Protein AF-A0A6B3FIW6-F1 (afdb_monomer)

Structure (mmCIF, N/CA/C/O backbone):
data_AF-A0A6B3FIW6-F1
#
_entry.id   AF-A0A6B3FIW6-F1
#
loop_
_atom_site.group_PDB
_atom_site.id
_atom_site.type_symbol
_atom_site.label_atom_id
_atom_site.label_alt_id
_atom_site.label_comp_id
_atom_site.label_asym_id
_atom_site.label_entity_id
_atom_site.label_seq_id
_atom_site.pdbx_PDB_ins_code
_atom_site.Cartn_x
_atom_site.Cartn_y
_atom_site.Cartn_z
_atom_site.occupancy
_atom_site.B_iso_or_equiv
_atom_site.auth_seq_id
_atom_site.auth_comp_id
_atom_site.auth_asym_id
_atom_site.auth_atom_id
_atom_site.pdbx_PDB_model_num
ATOM 1 N N . MET A 1 1 ? -12.269 -6.449 14.693 1.00 85.88 1 MET A N 1
ATOM 2 C CA . MET A 1 1 ? -12.544 -5.625 13.496 1.00 85.88 1 MET A CA 1
ATOM 3 C C . MET A 1 1 ? -11.206 -5.271 12.868 1.00 85.88 1 MET A C 1
ATOM 5 O O . MET A 1 1 ? -10.322 -4.857 13.608 1.00 85.88 1 MET A O 1
ATOM 9 N N . THR A 1 2 ? -11.026 -5.533 11.572 1.00 94.50 2 THR A N 1
ATOM 10 C CA . THR A 1 2 ? -9.710 -5.483 10.905 1.00 94.50 2 THR A CA 1
ATOM 11 C C . THR A 1 2 ? -9.555 -4.193 10.111 1.00 94.50 2 THR A C 1
ATOM 13 O O . THR A 1 2 ? -10.331 -3.948 9.197 1.00 94.50 2 THR A O 1
ATOM 16 N N . ASP A 1 3 ? -8.532 -3.399 10.408 1.00 97.19 3 ASP A N 1
ATOM 17 C CA . ASP A 1 3 ? -8.245 -2.163 9.668 1.00 97.19 3 ASP A CA 1
ATOM 18 C C . ASP A 1 3 ? -7.242 -2.422 8.534 1.00 97.19 3 ASP A C 1
ATOM 20 O O . ASP A 1 3 ? -6.133 -2.919 8.770 1.00 97.19 3 ASP A O 1
ATOM 24 N N . VAL A 1 4 ? -7.606 -2.049 7.307 1.00 98.00 4 VAL A N 1
ATOM 25 C CA . VAL A 1 4 ? -6.786 -2.209 6.100 1.00 98.00 4 VAL A CA 1
ATOM 26 C C . VAL A 1 4 ? -6.461 -0.842 5.511 1.00 98.00 4 VAL A C 1
ATOM 28 O O . VAL A 1 4 ? -7.355 -0.067 5.182 1.00 98.00 4 VAL A O 1
ATOM 31 N N . LEU A 1 5 ? -5.172 -0.550 5.334 1.00 98.38 5 LEU A N 1
ATOM 32 C CA . LEU A 1 5 ? -4.700 0.683 4.707 1.00 98.38 5 LEU A CA 1
ATOM 33 C C . LEU A 1 5 ? -4.071 0.387 3.345 1.00 98.38 5 LEU A C 1
ATOM 35 O O . LEU A 1 5 ? -2.968 -0.158 3.248 1.00 98.38 5 LEU A O 1
ATOM 39 N N . PHE A 1 6 ? -4.749 0.827 2.292 1.00 98.12 6 PHE A N 1
ATOM 40 C CA . PHE A 1 6 ? -4.247 0.827 0.927 1.00 98.12 6 PHE A CA 1
ATOM 41 C C . PHE A 1 6 ? -3.423 2.079 0.642 1.00 98.12 6 PHE A C 1
ATOM 43 O O . PHE A 1 6 ? -3.804 3.197 0.989 1.00 98.12 6 PHE A O 1
ATOM 50 N N . ILE A 1 7 ? -2.296 1.898 -0.040 1.00 96.50 7 ILE A N 1
ATOM 51 C CA . ILE A 1 7 ? -1.416 2.975 -0.483 1.00 96.50 7 ILE A CA 1
ATOM 52 C C . ILE A 1 7 ? -1.204 2.847 -1.983 1.00 96.50 7 ILE A C 1
ATOM 54 O O . ILE A 1 7 ? -0.768 1.804 -2.476 1.00 96.50 7 ILE A O 1
ATOM 58 N N . ALA A 1 8 ? -1.468 3.936 -2.697 1.00 95.00 8 ALA A N 1
ATOM 59 C CA . ALA A 1 8 ? -1.300 4.018 -4.138 1.00 95.00 8 ALA A CA 1
ATOM 60 C C . ALA A 1 8 ? -0.581 5.305 -4.552 1.00 95.00 8 ALA A C 1
ATOM 62 O O . ALA A 1 8 ? -0.793 6.392 -4.012 1.00 95.00 8 ALA A O 1
ATOM 63 N N . THR A 1 9 ? 0.276 5.188 -5.554 1.00 90.38 9 THR A N 1
ATOM 64 C CA . THR A 1 9 ? 0.957 6.306 -6.205 1.00 90.38 9 THR A CA 1
ATOM 65 C C . THR A 1 9 ? 0.344 6.669 -7.545 1.00 90.38 9 THR A C 1
ATOM 67 O O . THR A 1 9 ? 0.457 7.816 -7.982 1.00 90.38 9 THR A O 1
ATOM 70 N N . LYS A 1 10 ? -0.357 5.716 -8.164 1.00 91.38 10 LYS A N 1
ATOM 71 C CA . LYS A 1 10 ? -1.144 5.889 -9.388 1.00 91.38 10 LYS A CA 1
ATOM 72 C C . LYS A 1 10 ? -2.625 5.660 -9.093 1.00 91.38 10 LYS A C 1
ATOM 74 O O . LYS A 1 10 ? -2.950 4.976 -8.129 1.00 91.38 10 LYS A O 1
ATOM 79 N N . ARG A 1 11 ? -3.513 6.205 -9.932 1.00 92.94 11 ARG A N 1
ATOM 80 C CA . ARG A 1 11 ? -4.949 5.883 -9.881 1.00 92.94 11 ARG A CA 1
ATOM 81 C C . ARG A 1 11 ? -5.101 4.367 -10.098 1.00 92.94 11 ARG A C 1
ATOM 83 O O . ARG A 1 11 ? -4.687 3.900 -11.162 1.00 92.94 11 ARG A O 1
ATOM 90 N N . PRO A 1 12 ? -5.634 3.599 -9.130 1.00 88.44 12 PRO A N 1
ATOM 91 C CA . PRO A 1 12 ? -5.912 2.189 -9.359 1.00 88.44 12 PRO A CA 1
ATOM 92 C C . PRO A 1 12 ? -7.064 2.044 -10.369 1.00 88.44 12 PRO A C 1
ATOM 94 O O . PRO A 1 12 ? -7.877 2.963 -10.499 1.00 88.44 12 PRO A O 1
ATOM 97 N N . PRO A 1 13 ? -7.155 0.919 -11.098 1.00 87.56 13 PRO A N 1
ATOM 98 C CA . PRO A 1 13 ? -8.313 0.633 -11.941 1.00 87.56 13 PRO A CA 1
ATOM 99 C C . PRO A 1 13 ? -9.560 0.532 -11.054 1.00 87.56 13 PRO A C 1
ATOM 101 O O . PRO A 1 13 ? -9.736 -0.460 -10.348 1.00 87.56 13 PRO A O 1
ATOM 104 N N . LEU A 1 14 ? -10.384 1.587 -11.043 1.00 86.88 14 LEU A N 1
ATOM 105 C CA . LEU A 1 14 ? -11.380 1.788 -9.988 1.00 86.88 14 LEU A CA 1
ATOM 106 C C . LEU A 1 14 ? -12.438 0.685 -9.948 1.00 86.88 14 LEU A C 1
ATOM 108 O O . LEU A 1 14 ? -12.710 0.228 -8.853 1.00 86.88 14 LEU A O 1
ATOM 112 N N . GLY A 1 15 ? -12.920 0.180 -11.090 1.00 85.06 15 GLY A N 1
ATOM 113 C CA . GLY A 1 15 ? -13.888 -0.929 -11.111 1.00 85.06 15 GLY A CA 1
ATOM 114 C C . GLY A 1 15 ? -13.368 -2.207 -10.436 1.00 85.06 15 GLY A C 1
ATOM 115 O O . GLY A 1 15 ? -14.003 -2.763 -9.551 1.00 85.06 15 GLY A O 1
ATOM 116 N N . LEU A 1 16 ? -12.137 -2.629 -10.755 1.00 85.69 16 LEU A N 1
ATOM 117 C CA . LEU A 1 16 ? -11.523 -3.792 -10.094 1.00 85.69 16 LEU A CA 1
ATOM 118 C C . LEU A 1 16 ? -11.247 -3.538 -8.609 1.00 85.69 16 LEU A C 1
ATOM 120 O O . LEU A 1 16 ? -11.282 -4.462 -7.791 1.00 85.69 16 LEU A O 1
ATOM 124 N N . PHE A 1 17 ? -10.913 -2.294 -8.268 1.00 89.62 17 PHE A N 1
ATOM 125 C CA . PHE A 1 17 ? -10.667 -1.900 -6.893 1.00 89.62 17 PHE A CA 1
ATOM 126 C C . PHE A 1 17 ? -11.965 -1.946 -6.079 1.00 89.62 17 PHE A C 1
ATOM 128 O O . PHE A 1 17 ? -11.981 -2.632 -5.062 1.00 89.62 17 PHE A O 1
ATOM 135 N N . THR A 1 18 ? -13.054 -1.332 -6.550 1.00 89.38 18 THR A N 1
ATOM 136 C CA . THR A 1 18 ? -14.374 -1.338 -5.895 1.00 89.38 18 THR A CA 1
ATOM 137 C C . THR A 1 18 ? -14.909 -2.748 -5.692 1.00 89.38 18 THR A C 1
ATOM 139 O O . THR A 1 18 ? -15.266 -3.097 -4.569 1.00 89.38 18 THR A O 1
ATOM 142 N N . ASP A 1 19 ? -14.848 -3.601 -6.717 1.00 89.31 19 ASP A N 1
ATOM 143 C CA . ASP A 1 19 ? -15.303 -4.996 -6.621 1.00 89.31 19 ASP A CA 1
ATOM 144 C C . ASP A 1 19 ? -14.507 -5.788 -5.579 1.00 89.31 19 ASP A C 1
ATOM 146 O O . ASP A 1 19 ? -15.009 -6.696 -4.912 1.00 89.31 19 ASP A O 1
ATOM 150 N N . SER A 1 20 ? -13.227 -5.451 -5.424 1.00 90.38 20 SER A N 1
ATOM 151 C CA . SER A 1 20 ? -12.385 -6.079 -4.414 1.00 90.38 20 SER A CA 1
ATOM 152 C C . SER A 1 20 ? -12.701 -5.562 -3.014 1.00 90.38 20 SER A C 1
ATOM 154 O O . SER A 1 20 ? -12.647 -6.352 -2.077 1.00 90.38 20 SER A O 1
ATOM 156 N N . LEU A 1 21 ? -13.043 -4.277 -2.855 1.00 93.56 21 LEU A N 1
ATOM 157 C CA . LEU A 1 21 ? -13.375 -3.668 -1.563 1.00 93.56 21 LEU A CA 1
ATOM 158 C C . LEU A 1 21 ? -14.606 -4.295 -0.912 1.00 93.56 21 LEU A C 1
ATOM 160 O O . LEU A 1 21 ? -14.585 -4.499 0.301 1.00 93.56 21 LEU A O 1
ATOM 164 N N . VAL A 1 22 ? -15.613 -4.676 -1.704 1.00 92.94 22 VAL A N 1
ATOM 165 C CA . VAL A 1 22 ? -16.780 -5.431 -1.214 1.00 92.94 22 VAL A CA 1
ATOM 166 C C . VAL A 1 22 ? -16.319 -6.665 -0.437 1.00 92.94 22 VAL A C 1
ATOM 168 O O . VAL A 1 22 ? -16.688 -6.850 0.716 1.00 92.94 22 VAL A O 1
ATOM 171 N N . LYS A 1 23 ? -15.359 -7.423 -0.983 1.00 94.06 23 LYS A N 1
ATOM 172 C CA . LYS A 1 23 ? -14.826 -8.631 -0.331 1.00 94.06 23 LYS A CA 1
ATOM 173 C C . LYS A 1 23 ? -14.143 -8.339 1.006 1.00 94.06 23 LYS A C 1
ATOM 175 O O . LYS A 1 23 ? -14.170 -9.196 1.887 1.00 94.06 23 LYS A O 1
ATOM 180 N N . PHE A 1 24 ? -13.500 -7.178 1.156 1.00 94.88 24 PHE A N 1
ATOM 181 C CA . PHE A 1 24 ? -12.913 -6.755 2.432 1.00 94.88 24 PHE A CA 1
ATOM 182 C C . PHE A 1 24 ? -14.006 -6.400 3.445 1.00 94.88 24 PHE A C 1
ATOM 184 O O . PHE A 1 24 ? -13.934 -6.840 4.593 1.00 94.88 24 PHE A O 1
ATOM 191 N N . ARG A 1 25 ? -15.039 -5.667 3.018 1.00 92.94 25 ARG A N 1
ATOM 192 C CA . ARG A 1 25 ? -16.166 -5.285 3.878 1.00 92.94 25 ARG A CA 1
ATOM 193 C C . ARG A 1 25 ? -17.002 -6.480 4.323 1.00 92.94 25 ARG A C 1
ATOM 195 O O . ARG A 1 25 ? -17.343 -6.550 5.498 1.00 92.94 25 ARG A O 1
ATOM 202 N N . ASP A 1 26 ? -17.212 -7.466 3.454 1.00 92.62 26 ASP A N 1
ATOM 203 C CA . ASP A 1 26 ? -17.895 -8.725 3.794 1.00 92.62 26 ASP A CA 1
ATOM 204 C C . ASP A 1 26 ? -17.196 -9.486 4.936 1.00 92.62 26 ASP A C 1
ATOM 206 O O . ASP A 1 26 ? -17.811 -10.278 5.644 1.00 92.62 26 ASP A O 1
ATOM 210 N N . ARG A 1 27 ? -15.896 -9.231 5.151 1.00 92.69 27 ARG A N 1
ATOM 211 C CA . ARG A 1 27 ? -15.095 -9.779 6.263 1.00 92.69 27 ARG A CA 1
ATOM 212 C C . ARG A 1 27 ? -15.079 -8.868 7.495 1.00 92.69 27 ARG A C 1
ATOM 214 O O . ARG A 1 27 ? -14.269 -9.063 8.401 1.00 92.69 27 ARG A O 1
ATOM 221 N N . GLY A 1 28 ? -15.921 -7.837 7.513 1.00 92.56 28 GLY A N 1
ATOM 222 C CA . GLY A 1 28 ? -15.969 -6.819 8.558 1.00 92.56 28 GLY A CA 1
ATOM 223 C C . GLY A 1 28 ? -14.698 -5.971 8.641 1.00 92.56 28 GLY A C 1
ATOM 224 O O . GLY A 1 28 ? -14.349 -5.504 9.730 1.00 92.56 28 GLY A O 1
ATOM 225 N N . ALA A 1 29 ? -13.957 -5.822 7.536 1.00 95.50 29 ALA A N 1
ATOM 226 C CA . ALA A 1 29 ? -12.767 -4.983 7.510 1.00 95.50 29 ALA A CA 1
ATOM 227 C C . ALA A 1 29 ? -13.124 -3.522 7.215 1.00 95.50 29 ALA A C 1
ATOM 229 O O . ALA A 1 29 ? -13.891 -3.242 6.294 1.00 95.50 29 ALA A O 1
ATOM 230 N N . LYS A 1 30 ? -12.503 -2.603 7.957 1.00 97.00 30 LYS A N 1
ATOM 231 C CA . LYS A 1 30 ? -12.507 -1.176 7.636 1.00 97.00 30 LYS A CA 1
ATOM 232 C C . LYS A 1 30 ? -11.414 -0.876 6.639 1.00 97.00 30 LYS A C 1
ATOM 234 O O . LYS A 1 30 ? -10.284 -1.350 6.790 1.00 97.00 30 LYS A O 1
ATOM 239 N N . VAL A 1 31 ? -11.731 -0.078 5.633 1.00 97.12 31 VAL A N 1
ATOM 240 C CA . VAL A 1 31 ? -10.841 0.159 4.511 1.00 97.12 31 VAL A CA 1
ATOM 241 C C . VAL A 1 31 ? -10.521 1.632 4.311 1.00 97.12 31 VAL A C 1
ATOM 243 O O . VAL A 1 31 ? -11.382 2.458 4.025 1.00 97.12 31 VAL A O 1
ATOM 246 N N . TYR A 1 32 ? -9.225 1.931 4.349 1.00 98.06 32 TYR A N 1
ATOM 247 C CA . TYR A 1 32 ? -8.668 3.260 4.150 1.00 98.06 32 TYR A CA 1
ATOM 248 C C . TYR A 1 32 ? -7.806 3.317 2.887 1.00 98.06 32 TYR A C 1
ATOM 250 O O . TYR A 1 32 ? -7.073 2.374 2.584 1.00 98.06 32 TYR A O 1
ATOM 258 N N . LEU A 1 33 ? -7.824 4.445 2.175 1.00 97.56 33 LEU A N 1
ATOM 259 C CA . LEU A 1 33 ? -7.000 4.682 0.988 1.00 97.56 33 LEU A CA 1
ATOM 260 C C . LEU A 1 33 ? -6.161 5.956 1.127 1.00 97.56 33 LEU A C 1
ATOM 262 O O . LEU A 1 33 ? -6.689 7.055 1.281 1.00 97.56 33 LEU A O 1
ATOM 266 N N . ALA A 1 34 ? -4.844 5.818 0.977 1.00 97.31 34 ALA A N 1
ATOM 267 C CA . ALA A 1 34 ? -3.905 6.924 0.838 1.00 97.31 34 ALA A CA 1
ATOM 268 C C . ALA A 1 34 ? -3.339 6.980 -0.590 1.00 97.31 34 ALA A C 1
ATOM 270 O O . ALA A 1 34 ? -2.696 6.033 -1.049 1.00 97.31 34 ALA A O 1
ATOM 271 N N . GLY A 1 35 ? -3.524 8.103 -1.285 1.00 95.38 35 GLY A N 1
ATOM 272 C CA . GLY A 1 35 ? -3.119 8.255 -2.687 1.00 95.38 35 GLY A CA 1
ATOM 273 C C . GLY A 1 35 ? -2.211 9.458 -2.937 1.00 95.38 35 GLY A C 1
ATOM 274 O O . GLY A 1 35 ? -2.553 10.556 -2.519 1.00 95.38 35 GLY A O 1
ATOM 275 N N . THR A 1 36 ? -1.100 9.321 -3.677 1.00 93.81 36 THR A N 1
ATOM 276 C CA . THR A 1 36 ? -0.394 10.501 -4.253 1.00 93.81 36 THR A CA 1
ATOM 277 C C . THR A 1 36 ? -0.952 10.930 -5.617 1.00 93.81 36 THR A C 1
ATOM 279 O O . THR A 1 36 ? -0.385 11.807 -6.271 1.00 93.81 36 THR A O 1
ATOM 282 N N . PHE A 1 37 ? -2.034 10.307 -6.083 1.00 91.94 37 PHE A N 1
ATOM 283 C CA . PHE A 1 37 ? -2.765 10.727 -7.278 1.00 91.94 37 PHE A CA 1
ATOM 284 C C . PHE A 1 37 ? -3.825 11.783 -6.922 1.00 91.94 37 PHE A C 1
ATOM 286 O O . PHE A 1 37 ? -4.037 12.095 -5.751 1.00 91.94 37 PHE A O 1
ATOM 293 N N . ASN A 1 38 ? -4.450 12.391 -7.933 1.00 92.00 38 ASN A N 1
ATOM 294 C CA . ASN A 1 38 ? -5.494 13.386 -7.700 1.00 92.00 38 ASN A CA 1
ATOM 295 C C . ASN A 1 38 ? -6.802 12.698 -7.283 1.00 92.00 38 ASN A C 1
ATOM 297 O O . ASN A 1 38 ? -7.526 12.202 -8.139 1.00 92.00 38 ASN A O 1
ATOM 301 N N . THR A 1 39 ? -7.073 12.644 -5.981 1.00 90.06 39 THR A N 1
ATOM 302 C CA . THR A 1 39 ? -8.270 11.986 -5.428 1.00 90.06 39 THR A CA 1
ATOM 303 C C . THR A 1 39 ? -9.547 12.763 -5.725 1.00 90.06 39 THR A C 1
ATOM 305 O O . THR A 1 39 ? -10.586 12.151 -5.926 1.00 90.06 39 THR A O 1
ATOM 308 N N . THR A 1 40 ? -9.472 14.094 -5.845 1.00 89.56 40 THR A N 1
ATOM 309 C CA . THR A 1 40 ? -10.651 14.922 -6.142 1.00 89.56 40 THR A CA 1
ATOM 310 C C . THR A 1 40 ? -11.188 14.689 -7.550 1.00 89.56 40 THR A C 1
ATOM 312 O O . THR A 1 40 ? -12.385 14.794 -7.767 1.00 89.56 40 THR A O 1
ATOM 315 N N . ALA A 1 41 ? -10.319 14.320 -8.496 1.00 88.62 41 ALA A N 1
ATOM 316 C CA . ALA A 1 41 ? -10.716 13.987 -9.865 1.00 88.62 41 ALA A CA 1
ATOM 317 C C . ALA A 1 41 ? -11.434 12.634 -9.988 1.00 88.62 41 ALA A C 1
ATOM 319 O O . ALA A 1 41 ? -11.867 12.291 -11.080 1.00 88.62 41 ALA A O 1
ATOM 320 N N . VAL A 1 42 ? -11.488 11.853 -8.908 1.00 88.69 42 VAL A N 1
ATOM 321 C CA . VAL A 1 42 ? -12.154 10.544 -8.854 1.00 88.69 42 VAL A CA 1
ATOM 322 C C . VAL A 1 42 ? -13.004 10.405 -7.590 1.00 88.69 42 VAL A C 1
ATOM 324 O O . VAL A 1 42 ? -13.160 9.316 -7.042 1.00 88.69 42 VAL A O 1
ATOM 327 N N . ALA A 1 43 ? -13.445 11.539 -7.039 1.00 87.88 43 ALA A N 1
ATOM 328 C CA . ALA A 1 43 ? -14.101 11.574 -5.740 1.00 87.88 43 ALA A CA 1
ATOM 329 C C . ALA A 1 43 ? -15.415 10.791 -5.763 1.00 87.88 43 ALA A C 1
ATOM 331 O O . ALA A 1 43 ? -15.668 10.033 -4.838 1.00 87.88 43 ALA A O 1
ATOM 332 N N . GLU A 1 44 ? -16.194 10.920 -6.837 1.00 87.19 44 GLU A N 1
ATOM 333 C CA . GLU A 1 44 ? -17.478 10.238 -6.998 1.00 87.19 44 GLU A CA 1
ATOM 334 C C . GLU A 1 44 ? -17.310 8.715 -6.996 1.00 87.19 44 GLU A C 1
ATOM 336 O O . GLU A 1 44 ? -17.942 8.025 -6.198 1.00 87.19 44 GLU A O 1
ATOM 341 N N . GLU A 1 45 ? -16.376 8.181 -7.789 1.00 87.69 45 GLU A N 1
ATOM 342 C CA . GLU A 1 45 ? -16.118 6.739 -7.811 1.00 87.69 45 GLU A CA 1
ATOM 343 C C . GLU A 1 45 ? -15.560 6.228 -6.473 1.00 87.69 45 GLU A C 1
ATOM 345 O O . GLU A 1 45 ? -15.845 5.101 -6.073 1.00 87.69 45 GLU A O 1
ATOM 350 N N . LEU A 1 46 ? -14.768 7.040 -5.761 1.00 87.50 46 LEU A N 1
ATOM 351 C CA . LEU A 1 46 ? -14.260 6.692 -4.430 1.00 87.50 46 LEU A CA 1
ATOM 352 C C . LEU A 1 46 ? -15.334 6.785 -3.338 1.00 87.50 46 LEU A C 1
ATOM 354 O O . LEU A 1 46 ? -15.249 6.053 -2.354 1.00 87.50 46 LEU A O 1
ATOM 358 N N . THR A 1 47 ? -16.339 7.645 -3.500 1.00 87.06 47 THR A N 1
ATOM 359 C CA . THR A 1 47 ? -17.514 7.697 -2.622 1.00 87.06 47 THR A CA 1
ATOM 360 C C . THR A 1 47 ? -18.389 6.465 -2.833 1.00 87.06 47 THR A C 1
ATOM 362 O O . THR A 1 47 ? -18.751 5.813 -1.856 1.00 87.06 47 THR A O 1
ATOM 365 N N . LEU A 1 48 ? -18.639 6.078 -4.090 1.00 85.94 48 LEU A N 1
ATOM 366 C CA . LEU A 1 48 ? -19.334 4.828 -4.433 1.00 85.94 48 LEU A CA 1
ATOM 367 C C . LEU A 1 48 ? -18.583 3.582 -3.941 1.00 85.94 48 LEU A C 1
ATOM 369 O O . LEU A 1 48 ? -19.182 2.537 -3.709 1.00 85.94 48 LEU A O 1
ATOM 373 N N . ALA A 1 49 ? -17.267 3.690 -3.758 1.00 85.19 49 ALA A N 1
ATOM 374 C CA . ALA A 1 49 ? -16.441 2.619 -3.223 1.00 85.19 49 ALA A CA 1
ATOM 375 C C . ALA A 1 49 ? -16.666 2.341 -1.726 1.00 85.19 49 ALA A C 1
ATOM 377 O O . ALA A 1 49 ? -16.119 1.349 -1.243 1.00 85.19 49 ALA A O 1
ATOM 378 N N . GLU A 1 50 ? -17.422 3.179 -1.002 1.00 89.19 50 GLU A N 1
ATOM 379 C CA . GLU A 1 50 ? -17.726 3.042 0.435 1.00 89.19 50 GLU A CA 1
ATOM 380 C C . GLU A 1 50 ? -16.468 2.802 1.293 1.00 89.19 50 GLU A C 1
ATOM 382 O O . GLU A 1 50 ? -16.374 1.854 2.074 1.00 89.19 50 GLU A O 1
ATOM 387 N N . LEU A 1 51 ? -15.445 3.633 1.093 1.00 92.88 51 LEU A N 1
ATOM 388 C CA . LEU A 1 51 ? -14.225 3.609 1.901 1.00 92.88 51 LEU A CA 1
ATOM 389 C C . LEU A 1 51 ? -14.466 4.295 3.255 1.00 92.88 51 LEU A C 1
ATOM 391 O O . LEU A 1 51 ? -15.006 5.398 3.298 1.00 92.88 51 LEU A O 1
ATOM 395 N N . ASP A 1 52 ? -13.957 3.715 4.346 1.00 95.75 52 ASP A N 1
ATOM 396 C CA . ASP A 1 52 ? -13.983 4.320 5.689 1.00 95.75 52 ASP A CA 1
ATOM 397 C C . ASP A 1 52 ? -13.135 5.599 5.783 1.00 95.75 52 ASP A C 1
ATOM 399 O O . ASP A 1 52 ? -13.293 6.413 6.696 1.00 95.75 52 ASP A O 1
ATOM 403 N N . GLY A 1 53 ? -12.201 5.791 4.850 1.00 95.25 53 GLY A N 1
ATOM 404 C CA . GLY A 1 53 ? -11.505 7.060 4.704 1.00 95.25 53 GLY A CA 1
ATOM 405 C C . GLY A 1 53 ? -10.584 7.120 3.495 1.00 95.25 53 GLY A C 1
ATOM 406 O O . GLY A 1 53 ? -9.862 6.176 3.178 1.00 95.25 53 GLY A O 1
ATOM 407 N N . VAL A 1 54 ? -10.562 8.284 2.852 1.00 96.25 54 VAL A N 1
ATOM 408 C CA . VAL A 1 54 ? -9.694 8.588 1.712 1.00 96.25 54 VAL A CA 1
ATOM 409 C C . VAL A 1 54 ? -8.845 9.801 2.047 1.00 96.25 54 VAL A C 1
ATOM 411 O O . VAL A 1 54 ? -9.353 10.801 2.551 1.00 96.25 54 VAL A O 1
ATOM 414 N N . HIS A 1 55 ? -7.549 9.738 1.743 1.00 96.38 55 HIS A N 1
ATOM 415 C CA . HIS A 1 55 ? -6.644 10.860 1.961 1.00 96.38 55 HIS A CA 1
ATOM 416 C C . HIS A 1 55 ? -5.676 11.069 0.804 1.00 96.38 55 HIS A C 1
ATOM 418 O O . HIS A 1 55 ? -4.952 10.160 0.378 1.00 96.38 55 HIS A O 1
ATOM 424 N N . GLN A 1 56 ? -5.618 12.311 0.327 1.00 96.19 56 GLN A N 1
ATOM 425 C CA . GLN A 1 56 ? -4.642 12.715 -0.671 1.00 96.19 56 GLN A CA 1
ATOM 426 C C . GLN A 1 56 ? -3.301 13.033 -0.017 1.00 96.19 56 GLN A C 1
ATOM 428 O O . GLN A 1 56 ? -3.134 14.034 0.680 1.00 96.19 56 GLN A O 1
ATOM 433 N N . LEU A 1 57 ? -2.304 12.218 -0.329 1.00 94.94 57 LEU A N 1
ATOM 434 C CA . LEU A 1 57 ? -0.925 12.449 0.058 1.00 94.94 57 LEU A CA 1
ATOM 435 C C . LEU A 1 57 ? -0.293 13.584 -0.769 1.00 94.94 57 LEU A C 1
ATOM 437 O O . LEU A 1 57 ? -0.690 13.841 -1.912 1.00 94.94 57 LEU A O 1
ATOM 441 N N . PRO A 1 58 ? 0.751 14.251 -0.237 1.00 92.75 58 PRO A N 1
ATOM 442 C CA . PRO A 1 58 ? 1.484 15.266 -0.982 1.00 92.75 58 PRO A CA 1
ATOM 443 C C . PRO A 1 58 ? 2.018 14.721 -2.311 1.00 92.75 58 PRO A C 1
ATOM 445 O O . PRO A 1 58 ? 2.806 13.781 -2.338 1.00 92.75 58 PRO A O 1
ATOM 448 N N . ARG A 1 59 ? 1.628 15.358 -3.419 1.00 89.50 59 ARG A N 1
ATOM 449 C CA . ARG A 1 59 ? 2.010 14.940 -4.783 1.00 89.50 59 ARG A CA 1
ATOM 450 C C . ARG A 1 59 ? 3.399 15.427 -5.203 1.00 89.50 59 ARG A C 1
ATOM 452 O O . ARG A 1 59 ? 3.959 14.986 -6.201 1.00 89.50 59 ARG A O 1
ATOM 459 N N . ASN A 1 60 ? 3.953 16.382 -4.458 1.00 88.25 60 ASN A N 1
ATOM 460 C CA . ASN A 1 60 ? 5.261 16.968 -4.711 1.00 88.25 60 ASN A CA 1
ATOM 461 C C . ASN A 1 60 ? 5.943 17.400 -3.403 1.00 88.25 60 ASN A C 1
ATOM 463 O O . ASN A 1 60 ? 5.365 17.364 -2.316 1.00 88.25 60 ASN A O 1
ATOM 467 N N . LEU A 1 61 ? 7.210 17.800 -3.519 1.00 87.06 61 LEU A N 1
ATOM 468 C CA . LEU A 1 61 ? 8.048 18.246 -2.403 1.00 87.06 61 LEU A CA 1
ATOM 469 C C . LEU A 1 61 ? 8.229 19.771 -2.387 1.00 87.06 61 LEU A C 1
ATOM 471 O O . LEU A 1 61 ? 9.181 20.254 -1.778 1.00 87.06 61 LEU A O 1
ATOM 475 N N . ASN A 1 62 ? 7.357 20.540 -3.047 1.00 86.19 62 ASN A N 1
ATOM 476 C CA . ASN A 1 62 ? 7.563 21.984 -3.234 1.00 86.19 62 ASN A CA 1
ATOM 477 C C . ASN A 1 62 ? 7.625 22.723 -1.889 1.00 86.19 62 ASN A C 1
ATOM 479 O O . ASN A 1 62 ? 8.483 23.577 -1.691 1.00 86.19 62 ASN A O 1
ATOM 483 N N . LYS A 1 63 ? 6.808 22.290 -0.920 1.00 84.19 63 LYS A N 1
ATOM 484 C CA . LYS A 1 63 ? 6.780 22.808 0.460 1.00 84.19 63 LYS A CA 1
ATOM 485 C C . LYS A 1 63 ? 7.903 22.265 1.367 1.00 84.19 63 LYS A C 1
ATOM 487 O O . LYS A 1 63 ? 7.884 22.489 2.573 1.00 84.19 63 LYS A O 1
ATOM 492 N N . ARG A 1 64 ? 8.853 21.478 0.843 1.00 87.50 64 ARG A N 1
ATOM 493 C CA . ARG A 1 64 ? 9.982 20.908 1.609 1.00 87.50 64 ARG A CA 1
ATOM 494 C C . ARG A 1 64 ? 11.273 21.672 1.334 1.00 87.50 64 ARG A C 1
ATOM 496 O O . ARG A 1 64 ? 11.395 22.328 0.306 1.00 87.50 64 ARG A O 1
ATOM 503 N 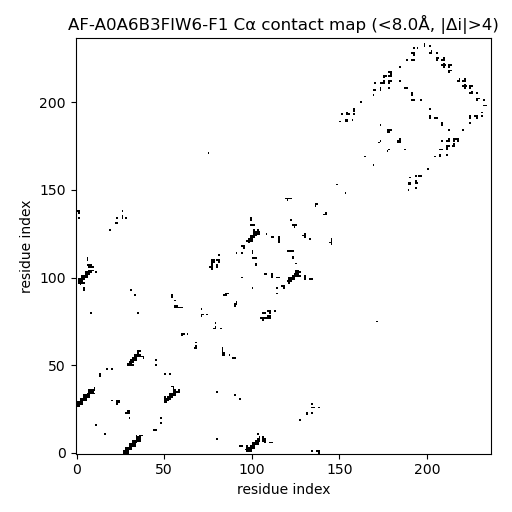N . SER A 1 65 ? 12.256 21.532 2.224 1.00 88.44 65 SER A N 1
ATOM 504 C CA . SER A 1 65 ? 13.560 22.193 2.094 1.00 88.44 65 SER A CA 1
ATOM 505 C C . SER A 1 65 ? 14.277 21.853 0.780 1.00 88.44 65 SER A C 1
ATOM 507 O O . SER A 1 65 ? 14.118 20.764 0.218 1.00 88.44 65 SER A O 1
ATOM 509 N N . SER A 1 66 ? 15.125 22.770 0.307 1.00 89.31 66 SER A N 1
ATOM 510 C CA . SER A 1 66 ? 15.925 22.587 -0.913 1.00 89.31 66 SER A CA 1
ATOM 511 C C . SER A 1 66 ? 16.828 21.347 -0.839 1.00 89.31 66 SER A C 1
ATOM 513 O O . SER A 1 66 ? 16.964 20.616 -1.820 1.00 89.31 66 SER A O 1
ATOM 515 N N . ALA A 1 67 ? 17.398 21.053 0.335 1.00 89.12 67 ALA A N 1
ATOM 516 C CA . ALA A 1 67 ? 18.171 19.838 0.587 1.00 89.12 67 ALA A CA 1
ATOM 517 C C . ALA A 1 67 ? 17.325 18.565 0.401 1.00 89.12 67 ALA A C 1
ATOM 519 O O . ALA A 1 67 ? 17.755 17.637 -0.283 1.00 89.12 67 ALA A O 1
ATOM 520 N N . MET A 1 68 ? 16.093 18.543 0.927 1.00 86.06 68 MET A N 1
ATOM 521 C CA . MET A 1 68 ? 15.172 17.412 0.760 1.00 86.06 68 MET A CA 1
ATOM 522 C C . MET A 1 68 ? 14.785 17.214 -0.709 1.00 86.06 68 MET A C 1
ATOM 524 O O . MET A 1 68 ? 14.796 16.087 -1.198 1.00 86.06 68 MET A O 1
ATOM 528 N N . ARG A 1 69 ? 14.497 18.301 -1.438 1.00 90.12 69 ARG A N 1
ATOM 529 C CA . ARG A 1 69 ? 14.185 18.234 -2.875 1.00 90.12 69 ARG A CA 1
ATOM 530 C C . ARG A 1 69 ? 15.360 17.678 -3.684 1.00 90.12 69 ARG A C 1
ATOM 532 O O . ARG A 1 69 ? 15.160 16.792 -4.513 1.00 90.12 69 ARG A O 1
ATOM 539 N N . ARG A 1 70 ? 16.589 18.132 -3.401 1.00 88.44 70 ARG A N 1
ATOM 540 C CA . ARG A 1 70 ? 17.817 17.612 -4.034 1.00 88.44 70 ARG A CA 1
ATOM 541 C C . ARG A 1 70 ? 18.019 16.126 -3.745 1.00 88.44 70 ARG A C 1
ATOM 543 O O . ARG A 1 70 ? 18.289 15.364 -4.671 1.00 88.44 70 ARG A O 1
ATOM 550 N N . LYS A 1 71 ? 17.835 15.702 -2.491 1.00 81.94 71 LYS A N 1
ATOM 551 C CA . LYS A 1 71 ? 17.921 14.288 -2.099 1.00 81.94 71 LYS A CA 1
ATOM 552 C C . LYS A 1 71 ? 16.880 13.442 -2.830 1.00 81.94 71 LYS A C 1
ATOM 554 O O . LYS A 1 71 ? 17.226 12.415 -3.404 1.00 81.94 71 LYS A O 1
ATOM 559 N N . ALA A 1 72 ? 15.631 13.897 -2.870 1.00 82.69 72 ALA A N 1
ATOM 560 C CA . ALA A 1 72 ? 14.559 13.192 -3.555 1.00 82.69 72 ALA A CA 1
ATOM 561 C C . ALA A 1 72 ? 14.805 13.077 -5.065 1.00 82.69 72 ALA A C 1
ATOM 563 O O . ALA A 1 72 ? 14.568 12.014 -5.623 1.00 82.69 72 ALA A O 1
ATOM 564 N N . LYS A 1 73 ? 15.344 14.111 -5.728 1.00 84.50 73 LYS A N 1
ATOM 565 C CA . LYS A 1 73 ? 15.695 14.041 -7.161 1.00 84.50 73 LYS A CA 1
ATOM 566 C C . LYS A 1 73 ? 16.695 12.917 -7.465 1.00 84.50 73 LYS A C 1
ATOM 568 O O . LYS A 1 73 ? 16.599 12.301 -8.517 1.00 84.50 73 LYS A O 1
ATOM 573 N N . LYS A 1 74 ? 17.613 12.633 -6.535 1.00 81.00 74 LYS A N 1
ATOM 574 C CA . LYS A 1 74 ? 18.603 11.546 -6.632 1.00 81.00 74 LYS A CA 1
ATOM 575 C C . LYS A 1 74 ? 18.089 10.191 -6.122 1.00 81.00 74 LYS A C 1
ATOM 577 O O . LYS A 1 74 ? 18.826 9.214 -6.158 1.00 81.00 74 LYS A O 1
ATOM 582 N N . SER A 1 75 ? 16.867 10.131 -5.593 1.00 72.50 75 SER A N 1
ATOM 583 C CA . SER A 1 75 ? 16.320 8.933 -4.951 1.00 72.50 75 SER A CA 1
ATOM 584 C C . SER A 1 75 ? 15.414 8.136 -5.899 1.00 72.50 75 SER A C 1
ATOM 586 O O . SER A 1 75 ? 14.724 8.738 -6.727 1.00 72.50 75 SER A O 1
ATOM 588 N N . PRO A 1 76 ? 15.325 6.801 -5.741 1.00 75.06 76 PRO A N 1
ATOM 589 C CA . PRO A 1 76 ? 14.383 5.970 -6.488 1.00 75.06 76 PRO A CA 1
ATOM 590 C C . PRO A 1 76 ? 12.924 6.408 -6.310 1.00 75.06 76 PRO A C 1
ATOM 592 O O . PRO A 1 76 ? 12.551 6.978 -5.281 1.00 75.06 76 PRO A O 1
ATOM 595 N N . ALA A 1 77 ? 12.069 6.092 -7.289 1.00 71.06 77 ALA A N 1
ATOM 596 C CA . ALA A 1 77 ? 10.685 6.566 -7.336 1.00 71.06 77 ALA A CA 1
ATOM 597 C C . ALA A 1 77 ? 9.882 6.289 -6.051 1.00 71.06 77 ALA A C 1
ATOM 599 O O . ALA A 1 77 ? 9.328 7.231 -5.488 1.00 71.06 77 ALA A O 1
ATOM 600 N N . GLY A 1 78 ? 9.891 5.054 -5.540 1.00 67.25 78 GLY A N 1
ATOM 601 C CA . GLY A 1 78 ? 9.183 4.712 -4.299 1.00 67.25 78 GLY A CA 1
ATOM 602 C C . GLY A 1 78 ? 9.753 5.400 -3.053 1.00 67.25 78 GLY A C 1
ATOM 603 O O . GLY A 1 78 ? 9.016 5.778 -2.145 1.00 67.25 78 GLY A O 1
ATOM 604 N N . MET A 1 79 ? 11.063 5.668 -3.025 1.00 77.50 79 MET A N 1
ATOM 605 C CA . MET A 1 79 ? 11.682 6.418 -1.930 1.00 77.50 79 MET A CA 1
ATOM 606 C C . MET A 1 79 ? 11.247 7.889 -1.934 1.00 77.50 79 MET A C 1
ATOM 608 O O . MET A 1 79 ? 11.052 8.476 -0.870 1.00 77.50 79 MET A O 1
ATOM 612 N N . ARG A 1 80 ? 11.044 8.484 -3.118 1.00 82.75 80 ARG A N 1
ATOM 613 C CA . ARG A 1 80 ? 10.509 9.851 -3.241 1.00 82.75 80 ARG A CA 1
ATOM 614 C C . ARG A 1 80 ? 9.097 9.960 -2.673 1.00 82.75 80 ARG A C 1
ATOM 616 O O . ARG A 1 80 ? 8.819 10.931 -1.977 1.00 82.75 80 ARG A O 1
ATOM 623 N N . VAL A 1 81 ? 8.250 8.964 -2.931 1.00 84.56 81 VAL A N 1
ATOM 624 C CA . VAL A 1 81 ? 6.876 8.893 -2.407 1.00 84.56 81 VAL A CA 1
ATOM 625 C C . VAL A 1 81 ? 6.902 8.873 -0.881 1.00 84.56 81 VAL A C 1
ATOM 627 O O . VAL A 1 81 ? 6.258 9.703 -0.248 1.00 84.56 81 VAL A O 1
ATOM 630 N N . TRP A 1 82 ? 7.742 8.028 -0.278 1.00 86.94 82 TRP A N 1
ATOM 631 C CA . TRP A 1 82 ? 7.942 8.052 1.172 1.00 86.94 82 TRP A CA 1
ATOM 632 C C . TRP A 1 82 ? 8.446 9.414 1.669 1.00 86.94 82 TRP A C 1
ATOM 634 O O . TRP A 1 82 ? 7.928 9.950 2.641 1.00 86.94 82 TRP A O 1
ATOM 644 N N . MET A 1 83 ? 9.424 10.034 1.002 1.00 86.88 83 MET A N 1
ATOM 645 C CA . MET A 1 83 ? 9.915 11.362 1.405 1.00 86.88 83 MET A CA 1
ATOM 646 C C . MET A 1 83 ? 8.821 12.442 1.368 1.00 86.88 83 MET A C 1
ATOM 648 O O . MET A 1 83 ? 8.861 13.374 2.179 1.00 86.88 83 MET A O 1
ATOM 652 N N . GLN A 1 84 ? 7.853 12.322 0.455 1.00 91.25 84 GLN A N 1
ATOM 653 C CA . GLN A 1 84 ? 6.686 13.203 0.362 1.00 91.25 84 GLN A CA 1
ATOM 654 C C . GLN A 1 84 ? 5.740 12.992 1.547 1.00 91.25 84 GLN A C 1
ATOM 656 O O . GLN A 1 84 ? 5.379 13.966 2.223 1.00 91.25 84 GLN A O 1
ATOM 661 N N . SER A 1 85 ? 5.412 11.731 1.832 1.00 92.56 85 SER A N 1
ATOM 662 C CA . SER A 1 85 ? 4.327 11.330 2.729 1.00 92.56 85 SER A CA 1
ATOM 663 C C . SER A 1 85 ? 4.741 11.028 4.174 1.00 92.56 85 SER A C 1
ATOM 665 O O . SER A 1 85 ? 3.894 11.056 5.055 1.00 92.56 85 SER A O 1
ATOM 667 N N . GLN A 1 86 ? 6.026 10.826 4.483 1.00 91.12 86 GLN A N 1
ATOM 668 C CA . GLN A 1 86 ? 6.494 10.373 5.809 1.00 91.12 86 GLN A CA 1
ATOM 669 C C . GLN A 1 86 ? 6.124 11.280 6.997 1.00 91.12 86 GLN A C 1
ATOM 671 O O . GLN A 1 86 ? 6.195 10.853 8.146 1.00 91.12 86 GLN A O 1
ATOM 676 N N . ARG A 1 87 ? 5.785 12.553 6.751 1.00 91.00 87 ARG A N 1
ATOM 677 C CA . ARG A 1 87 ? 5.332 13.497 7.793 1.00 91.00 87 ARG A CA 1
ATOM 678 C C . ARG A 1 87 ? 3.824 13.752 7.759 1.00 91.00 87 ARG A C 1
ATOM 680 O O . ARG A 1 87 ? 3.356 14.607 8.503 1.00 91.00 87 ARG A O 1
ATOM 687 N N . ASP A 1 88 ? 3.091 13.073 6.887 1.00 95.69 88 ASP A N 1
ATOM 688 C CA . ASP A 1 88 ? 1.641 13.185 6.819 1.00 95.69 88 ASP A CA 1
ATOM 689 C C . ASP A 1 88 ? 1.018 12.575 8.085 1.00 95.69 88 ASP A C 1
ATOM 691 O O . ASP A 1 88 ? 1.300 11.429 8.444 1.00 95.69 88 ASP A O 1
ATOM 695 N N . ARG A 1 89 ? 0.240 13.380 8.820 1.00 96.19 89 ARG A N 1
ATOM 696 C CA . ARG A 1 89 ? -0.316 12.971 10.118 1.00 96.19 89 ARG A CA 1
ATOM 697 C C . ARG A 1 89 ? -1.400 11.911 9.957 1.00 96.19 89 ARG A C 1
ATOM 699 O O . ARG A 1 89 ? -1.421 10.975 10.751 1.00 96.19 89 ARG A O 1
ATOM 706 N N . TRP A 1 90 ? -2.243 12.035 8.933 1.00 97.25 90 TRP A N 1
ATOM 707 C CA . TRP A 1 90 ? -3.322 11.090 8.670 1.00 97.25 90 TRP A CA 1
ATOM 708 C C . TRP A 1 90 ? -2.748 9.723 8.301 1.00 97.25 90 TRP A C 1
ATOM 710 O O . TRP A 1 90 ? -3.084 8.729 8.939 1.00 97.25 90 TRP A O 1
ATOM 720 N N . LEU A 1 91 ? -1.772 9.684 7.385 1.00 97.38 91 LEU A N 1
ATOM 721 C CA . LEU A 1 91 ? -1.108 8.439 6.990 1.00 97.38 91 LEU A CA 1
ATOM 722 C C . LEU A 1 91 ? -0.473 7.736 8.191 1.00 97.38 91 LEU A C 1
ATOM 724 O O . LEU A 1 91 ? -0.610 6.529 8.351 1.00 97.38 91 LEU A O 1
ATOM 728 N N . ARG A 1 92 ? 0.216 8.489 9.055 1.00 96.38 92 ARG A N 1
ATOM 729 C CA . ARG A 1 92 ? 0.845 7.939 10.264 1.00 96.38 92 ARG A CA 1
ATOM 730 C C . ARG A 1 92 ? -0.161 7.492 11.320 1.00 96.38 92 ARG A C 1
ATOM 732 O O . ARG A 1 92 ? 0.183 6.640 12.133 1.00 96.38 92 ARG A O 1
ATOM 739 N N . GLN A 1 93 ? -1.340 8.104 11.386 1.00 96.56 93 GLN A N 1
ATOM 740 C CA . GLN A 1 93 ? -2.409 7.661 12.277 1.00 96.56 93 GLN A CA 1
ATOM 741 C C . GLN A 1 93 ? -2.974 6.334 11.773 1.00 96.56 93 GLN A C 1
ATOM 743 O O . GLN A 1 93 ? -2.905 5.356 12.508 1.00 96.56 93 GLN A O 1
ATOM 748 N N . GLN A 1 94 ? -3.407 6.282 10.511 1.00 97.81 94 GLN A N 1
ATOM 749 C CA . GLN A 1 94 ? -3.993 5.070 9.934 1.00 97.81 94 GLN A CA 1
ATOM 750 C C . GLN A 1 94 ? -2.995 3.914 9.890 1.00 97.81 94 GLN A C 1
ATOM 752 O O . GLN A 1 94 ? -3.326 2.787 10.227 1.00 97.81 94 GLN A O 1
ATOM 757 N N . ALA A 1 95 ? -1.730 4.178 9.562 1.00 95.56 95 ALA A N 1
ATOM 758 C CA . ALA A 1 95 ? -0.721 3.126 9.522 1.00 95.56 95 ALA A CA 1
ATOM 759 C C . ALA A 1 95 ? -0.382 2.536 10.900 1.00 95.56 95 ALA A C 1
ATOM 761 O O . ALA A 1 95 ? 0.138 1.427 10.952 1.00 95.56 95 ALA A O 1
ATOM 762 N N . ARG A 1 96 ? -0.635 3.258 12.003 1.00 95.81 96 ARG A N 1
ATOM 763 C CA . ARG A 1 96 ? -0.425 2.743 13.369 1.00 95.81 96 ARG A CA 1
ATOM 764 C C . ARG A 1 96 ? -1.548 1.824 13.837 1.00 95.81 96 ARG A C 1
ATOM 766 O O . ARG A 1 96 ? -1.289 0.974 14.675 1.00 95.81 96 ARG A O 1
ATOM 773 N N . THR A 1 97 ? -2.764 2.027 13.341 1.00 95.44 97 THR A N 1
ATOM 774 C CA . THR A 1 97 ? -3.939 1.216 13.697 1.00 95.44 97 THR A CA 1
ATOM 775 C C . THR A 1 97 ? -4.201 0.105 12.684 1.00 95.44 97 THR A C 1
ATOM 777 O O . THR A 1 97 ? -4.852 -0.881 13.009 1.00 95.44 97 THR A O 1
ATOM 780 N N . ALA A 1 98 ? -3.659 0.230 11.469 1.00 97.06 98 ALA A N 1
ATOM 781 C CA . ALA A 1 98 ? -3.780 -0.778 10.430 1.00 97.06 98 ALA A CA 1
ATOM 782 C C . ALA A 1 98 ? -3.251 -2.139 10.898 1.00 97.06 98 ALA A C 1
ATOM 784 O O . ALA A 1 98 ? -2.140 -2.254 11.414 1.00 97.06 98 ALA A O 1
ATOM 785 N N . HIS A 1 99 ? -4.041 -3.172 10.632 1.00 95.56 99 HIS A N 1
ATOM 786 C CA . HIS A 1 99 ? -3.653 -4.570 10.776 1.00 95.56 99 HIS A CA 1
ATOM 787 C C . HIS A 1 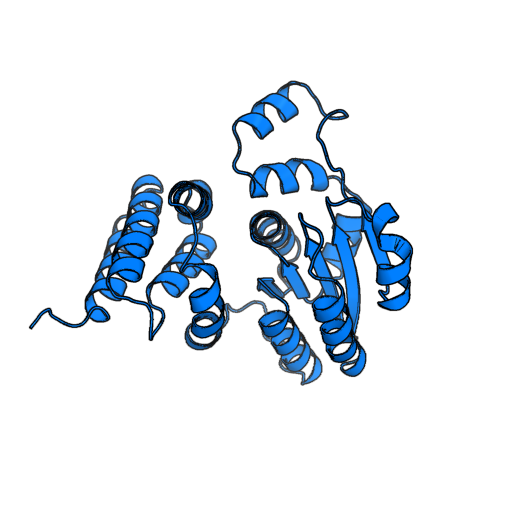99 ? -3.041 -5.092 9.472 1.00 95.56 99 HIS A C 1
ATOM 789 O O . HIS A 1 99 ? -2.187 -5.977 9.488 1.00 95.56 99 HIS A O 1
ATOM 795 N N . VAL A 1 100 ? -3.454 -4.519 8.335 1.00 96.12 100 VAL A N 1
ATOM 796 C CA . VAL A 1 100 ? -2.940 -4.854 7.005 1.00 96.12 100 VAL A CA 1
ATOM 797 C C . VAL A 1 100 ? -2.556 -3.573 6.259 1.00 96.12 100 VAL A C 1
ATOM 799 O O . VAL A 1 100 ? -3.371 -2.670 6.078 1.00 96.12 100 VAL A O 1
ATOM 802 N N . LEU A 1 101 ? -1.307 -3.493 5.804 1.00 94.69 101 LEU A N 1
ATOM 803 C CA . LEU A 1 101 ? -0.768 -2.423 4.965 1.00 94.69 101 LEU A CA 1
ATOM 804 C C . LEU A 1 101 ? -0.599 -2.943 3.536 1.00 94.69 101 LEU A C 1
ATOM 806 O O . LEU A 1 101 ? 0.073 -3.950 3.318 1.00 94.69 101 LEU A O 1
ATOM 810 N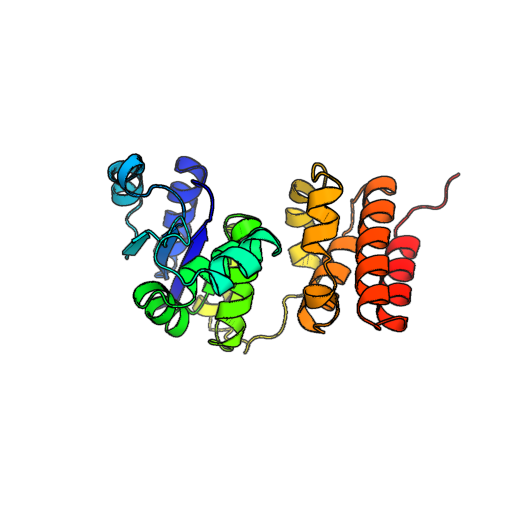 N . VAL A 1 102 ? -1.156 -2.248 2.547 1.00 94.62 102 VAL A N 1
ATOM 811 C CA . VAL A 1 102 ? -1.201 -2.756 1.171 1.00 94.62 102 VAL A CA 1
ATOM 812 C C . VAL A 1 102 ? -0.650 -1.747 0.179 1.00 94.62 102 VAL A C 1
ATOM 814 O O . VAL A 1 102 ? -1.111 -0.612 0.103 1.00 94.62 102 VAL A O 1
ATOM 817 N N . ALA A 1 103 ? 0.317 -2.170 -0.632 1.00 91.00 103 ALA A N 1
ATOM 818 C CA . ALA A 1 103 ? 0.792 -1.404 -1.778 1.00 91.00 103 ALA A CA 1
ATOM 819 C C . ALA A 1 103 ? -0.006 -1.813 -3.020 1.00 91.00 103 ALA A C 1
ATOM 821 O O . ALA A 1 103 ? 0.046 -2.972 -3.425 1.00 91.00 103 ALA A O 1
ATOM 822 N N . LEU A 1 104 ? -0.722 -0.869 -3.636 1.00 89.31 104 LEU A N 1
ATOM 823 C CA . LEU A 1 104 ? -1.515 -1.122 -4.848 1.00 89.31 104 LEU A CA 1
ATOM 824 C C . LEU A 1 104 ? -0.694 -1.038 -6.141 1.00 89.31 104 LEU A C 1
ATOM 826 O O . LEU A 1 104 ? -1.111 -1.548 -7.176 1.00 89.31 104 LEU A O 1
ATOM 830 N N . ASP A 1 105 ? 0.481 -0.414 -6.089 1.00 83.75 105 ASP A N 1
ATOM 831 C CA . ASP A 1 105 ? 1.397 -0.307 -7.220 1.00 83.75 105 ASP A CA 1
ATOM 832 C C . ASP A 1 105 ? 2.865 -0.259 -6.756 1.00 83.75 105 ASP A C 1
ATOM 834 O O . ASP A 1 105 ? 3.140 -0.007 -5.575 1.00 83.75 105 ASP A O 1
ATOM 838 N N . PRO A 1 106 ? 3.840 -0.504 -7.655 1.00 78.12 106 PRO A N 1
ATOM 839 C CA . PRO A 1 106 ? 5.253 -0.583 -7.282 1.00 78.12 106 PRO A CA 1
ATOM 840 C C . PRO A 1 106 ? 5.802 0.679 -6.603 1.00 78.12 106 PRO A C 1
ATOM 842 O O . PRO A 1 106 ? 6.723 0.597 -5.789 1.00 78.12 106 PRO A O 1
ATOM 845 N N . GLY A 1 107 ? 5.236 1.855 -6.895 1.00 79.38 107 GLY A N 1
ATOM 846 C CA . GLY A 1 107 ? 5.641 3.109 -6.263 1.00 79.38 107 GLY A CA 1
ATOM 847 C C . GLY A 1 107 ? 5.301 3.161 -4.772 1.00 79.38 107 GLY A C 1
ATOM 848 O O . GLY A 1 107 ? 5.983 3.855 -4.016 1.00 79.38 107 GLY A O 1
ATOM 849 N N . ALA A 1 108 ? 4.289 2.411 -4.331 1.00 84.50 108 ALA A N 1
ATOM 850 C CA . ALA A 1 108 ? 3.838 2.381 -2.943 1.00 84.50 108 ALA A CA 1
ATOM 851 C C . ALA A 1 108 ? 4.613 1.380 -2.070 1.00 84.50 108 ALA A C 1
ATOM 853 O O . ALA A 1 108 ? 4.605 1.514 -0.846 1.00 84.50 108 ALA A O 1
ATOM 854 N N . VAL A 1 109 ? 5.325 0.417 -2.670 1.00 83.31 109 VAL A N 1
ATOM 855 C CA . VAL A 1 109 ? 6.002 -0.681 -1.951 1.00 83.31 109 VAL A CA 1
ATOM 856 C C . VAL A 1 109 ? 6.967 -0.161 -0.888 1.00 83.31 109 VAL A C 1
ATOM 858 O O . VAL A 1 109 ? 6.928 -0.601 0.258 1.00 83.31 109 VAL A O 1
ATOM 861 N N . TYR A 1 110 ? 7.810 0.815 -1.235 1.00 80.44 110 TYR A N 1
ATOM 862 C CA . TYR A 1 110 ? 8.773 1.372 -0.283 1.00 80.44 110 TYR A CA 1
ATOM 863 C C . TYR A 1 110 ? 8.079 2.103 0.879 1.00 80.44 110 TYR A C 1
ATOM 865 O O . TYR A 1 110 ? 8.526 2.014 2.021 1.00 80.44 110 TYR A O 1
ATOM 873 N N . THR A 1 111 ? 6.973 2.799 0.606 1.00 85.06 111 THR A N 1
ATOM 874 C CA . THR A 1 111 ? 6.163 3.478 1.630 1.00 85.06 111 THR A CA 1
ATOM 875 C C . THR A 1 111 ? 5.549 2.465 2.592 1.00 85.06 111 THR A C 1
ATOM 877 O O . THR A 1 111 ? 5.705 2.614 3.800 1.00 85.06 111 THR A O 1
ATOM 880 N N . VAL A 1 112 ? 4.925 1.406 2.071 1.00 89.44 112 VAL A N 1
ATOM 881 C CA . VAL A 1 112 ? 4.351 0.317 2.878 1.00 89.44 112 VAL A CA 1
ATOM 882 C C . VAL A 1 112 ? 5.423 -0.380 3.711 1.00 89.44 112 VAL A C 1
ATOM 884 O O . VAL A 1 112 ? 5.244 -0.548 4.913 1.00 89.44 112 VAL A O 1
ATOM 887 N N . TRP A 1 113 ? 6.579 -0.690 3.118 1.00 84.94 113 TRP A N 1
ATOM 888 C CA . TRP A 1 113 ? 7.719 -1.260 3.839 1.00 84.94 113 TRP A CA 1
ATOM 889 C C . TRP A 1 113 ? 8.189 -0.366 4.992 1.00 84.94 113 TRP A C 1
ATOM 891 O O . TRP A 1 113 ? 8.426 -0.857 6.093 1.00 84.94 113 TRP A O 1
ATOM 901 N N . ARG A 1 114 ? 8.303 0.951 4.771 1.00 83.44 114 ARG A N 1
ATOM 902 C CA . ARG A 1 114 ? 8.665 1.894 5.840 1.00 83.44 114 ARG A CA 1
ATOM 903 C C . ARG A 1 114 ? 7.619 1.930 6.944 1.00 83.44 114 ARG A C 1
ATOM 905 O O . ARG A 1 114 ? 7.999 1.983 8.105 1.00 83.44 114 ARG A O 1
ATOM 912 N N . LEU A 1 115 ? 6.333 1.904 6.607 1.00 85.31 115 LEU A N 1
ATOM 913 C CA . LEU A 1 115 ? 5.256 1.916 7.597 1.00 85.31 115 LEU A CA 1
ATOM 914 C C . LEU A 1 115 ? 5.222 0.630 8.426 1.00 85.31 115 LEU A C 1
ATOM 916 O O . LEU A 1 115 ? 5.106 0.719 9.642 1.00 85.31 115 LEU A O 1
ATOM 920 N N . ALA A 1 116 ? 5.449 -0.530 7.809 1.00 87.50 116 ALA A N 1
ATOM 921 C CA . ALA A 1 116 ? 5.545 -1.813 8.507 1.00 87.50 116 ALA A CA 1
ATOM 922 C C . ALA A 1 116 ? 6.745 -1.895 9.473 1.00 87.50 116 ALA A C 1
ATOM 924 O O . ALA A 1 116 ? 6.733 -2.660 10.428 1.00 87.50 116 ALA A O 1
ATOM 925 N N . GLN A 1 117 ? 7.792 -1.084 9.269 1.00 81.94 117 GLN A N 1
ATOM 926 C CA . GLN A 1 117 ? 8.867 -0.953 10.264 1.00 81.94 117 GLN A CA 1
ATOM 927 C C . GLN A 1 117 ? 8.439 -0.176 11.508 1.00 81.94 117 GLN A C 1
ATOM 929 O O . GLN A 1 117 ? 9.007 -0.388 12.574 1.00 81.94 117 GLN A O 1
ATOM 934 N N . TYR A 1 118 ? 7.486 0.749 11.371 1.00 80.06 118 TYR A N 1
ATOM 935 C CA . TYR A 1 118 ? 6.945 1.509 12.498 1.00 80.06 118 TYR A CA 1
ATOM 936 C C . TYR A 1 118 ? 5.772 0.795 13.171 1.00 80.06 118 TYR A C 1
ATOM 938 O O . TYR A 1 118 ? 5.542 1.010 14.356 1.00 80.06 118 TYR A O 1
ATOM 946 N N . ASN A 1 119 ? 5.045 -0.032 12.423 1.00 88.19 119 ASN A N 1
ATOM 947 C CA . ASN A 1 119 ? 3.981 -0.890 12.913 1.00 88.19 119 ASN A CA 1
ATOM 948 C C . ASN A 1 119 ? 4.333 -2.350 12.600 1.00 88.19 119 ASN A C 1
ATOM 950 O O . ASN A 1 119 ? 3.972 -2.877 11.550 1.00 88.19 119 ASN A O 1
ATOM 954 N N . THR A 1 120 ? 5.076 -2.979 13.511 1.00 82.94 120 THR A N 1
ATOM 955 C CA . THR A 1 120 ? 5.589 -4.346 13.348 1.00 82.94 120 THR A CA 1
ATOM 956 C C . THR A 1 120 ? 4.523 -5.425 13.527 1.00 82.94 120 THR A C 1
ATOM 958 O O . THR A 1 120 ? 4.789 -6.582 13.207 1.00 82.94 120 THR A O 1
ATOM 961 N N . THR A 1 121 ? 3.337 -5.073 14.032 1.00 84.06 121 THR A N 1
ATOM 962 C CA . THR A 1 121 ? 2.204 -5.998 14.163 1.00 84.06 121 THR A CA 1
ATOM 963 C C . THR A 1 121 ? 1.352 -6.052 12.897 1.00 84.06 121 THR A C 1
ATOM 965 O O . THR A 1 121 ? 0.624 -7.023 12.711 1.00 84.06 121 THR A O 1
ATOM 968 N N . ALA A 1 122 ? 1.465 -5.059 12.007 1.00 88.62 122 ALA A N 1
ATOM 969 C CA . ALA A 1 122 ? 0.759 -5.055 10.734 1.00 88.62 122 ALA A CA 1
ATOM 970 C C . ALA A 1 122 ? 1.388 -6.008 9.713 1.00 88.62 122 ALA A C 1
ATOM 972 O O . ALA A 1 122 ? 2.605 -6.031 9.504 1.00 88.62 122 ALA A O 1
ATOM 973 N N . GLU A 1 123 ? 0.543 -6.728 8.982 1.00 88.69 123 GLU A N 1
ATOM 974 C CA . GLU A 1 123 ? 0.981 -7.467 7.808 1.00 88.69 123 GLU A CA 1
ATOM 975 C C . GLU A 1 123 ? 1.122 -6.541 6.592 1.00 88.69 123 GLU A C 1
ATOM 977 O O . GLU A 1 123 ? 0.218 -5.772 6.275 1.00 88.69 123 GLU A O 1
ATOM 982 N N . ALA A 1 124 ? 2.239 -6.633 5.868 1.00 86.88 124 ALA A N 1
ATOM 983 C CA . ALA A 1 124 ? 2.505 -5.812 4.688 1.00 86.88 124 ALA A CA 1
ATOM 984 C C . ALA A 1 124 ? 2.434 -6.633 3.395 1.00 86.88 124 ALA A C 1
ATOM 986 O O . ALA A 1 124 ? 3.178 -7.602 3.234 1.00 86.88 124 ALA A O 1
ATOM 987 N N . HIS A 1 125 ? 1.595 -6.203 2.450 1.00 88.00 125 HIS A N 1
ATOM 988 C CA . HIS A 1 125 ? 1.317 -6.926 1.206 1.00 88.00 125 HIS A CA 1
ATOM 989 C C . HIS A 1 125 ? 1.384 -6.032 -0.032 1.00 88.00 125 HIS A C 1
ATOM 991 O O . HIS A 1 125 ? 1.217 -4.814 0.031 1.00 88.00 125 HIS A O 1
ATOM 997 N N . PHE A 1 126 ? 1.626 -6.655 -1.183 1.00 85.00 126 PHE A N 1
ATOM 998 C CA . PHE A 1 126 ? 1.569 -6.011 -2.492 1.00 85.00 126 PHE A CA 1
ATOM 999 C C . PHE A 1 126 ? 0.385 -6.575 -3.281 1.00 85.00 126 PHE A C 1
ATOM 1001 O O . PHE A 1 126 ? 0.380 -7.756 -3.614 1.00 85.00 126 PHE A O 1
ATOM 1008 N N . GLY A 1 127 ? -0.603 -5.731 -3.582 1.00 83.75 127 GLY A N 1
ATOM 1009 C CA . GLY A 1 127 ? -1.825 -6.107 -4.293 1.00 83.75 127 GLY A CA 1
ATOM 1010 C C . GLY A 1 127 ? -2.985 -6.561 -3.396 1.00 83.75 127 GLY A C 1
ATOM 1011 O O . GLY A 1 127 ? -2.840 -6.786 -2.196 1.00 83.75 127 GLY A O 1
ATOM 1012 N N . LEU A 1 128 ? -4.165 -6.680 -4.013 1.00 85.62 128 LEU A N 1
ATOM 1013 C CA . LEU A 1 128 ? -5.450 -6.923 -3.341 1.00 85.62 128 LEU A CA 1
ATOM 1014 C C . LEU A 1 128 ? -5.615 -8.375 -2.872 1.00 85.62 128 LEU A C 1
ATOM 1016 O O . LEU A 1 128 ? -6.032 -8.617 -1.745 1.00 85.62 128 LEU A O 1
ATOM 1020 N N . ALA A 1 129 ? -5.255 -9.346 -3.714 1.00 86.25 129 ALA A N 1
ATOM 1021 C CA . ALA A 1 129 ? -5.415 -10.767 -3.410 1.00 86.25 129 ALA A CA 1
ATOM 1022 C C . ALA A 1 129 ? -4.646 -11.228 -2.151 1.00 86.25 129 ALA A C 1
ATOM 1024 O O . ALA A 1 129 ? -5.268 -11.839 -1.276 1.00 86.25 129 ALA A O 1
ATOM 1025 N N . PRO A 1 130 ? -3.337 -10.937 -1.986 1.00 82.75 130 PRO A N 1
ATOM 1026 C CA . PRO A 1 130 ? -2.627 -11.315 -0.763 1.00 82.75 130 PRO A CA 1
ATOM 1027 C C . PRO A 1 130 ? -3.137 -10.563 0.472 1.00 82.75 130 PRO A C 1
ATOM 1029 O O . PRO A 1 130 ? -3.191 -11.149 1.551 1.00 82.75 130 PRO A O 1
ATOM 1032 N N . ALA A 1 131 ? -3.580 -9.313 0.315 1.00 88.06 131 ALA A N 1
ATOM 1033 C CA . ALA A 1 131 ? -4.194 -8.557 1.400 1.00 88.06 131 ALA A CA 1
ATOM 1034 C C . ALA A 1 131 ? -5.519 -9.180 1.870 1.00 88.06 131 ALA A C 1
ATOM 1036 O O . ALA A 1 131 ? -5.751 -9.275 3.070 1.00 88.06 131 ALA A O 1
ATOM 1037 N N . LEU A 1 132 ? -6.359 -9.666 0.951 1.00 89.50 132 LEU A N 1
ATOM 1038 C CA . LEU A 1 132 ? -7.621 -10.321 1.302 1.00 89.50 132 LEU A CA 1
ATOM 1039 C C . LEU A 1 132 ? -7.379 -11.616 2.091 1.00 89.50 132 LEU A C 1
ATOM 1041 O O . LEU A 1 132 ? -7.999 -11.834 3.127 1.00 89.50 132 LEU A O 1
ATOM 1045 N N . ARG A 1 133 ? -6.393 -12.420 1.665 1.00 88.31 133 ARG A N 1
ATOM 1046 C CA . ARG A 1 133 ? -5.967 -13.622 2.405 1.00 88.31 133 ARG A CA 1
ATOM 1047 C C . ARG A 1 133 ? -5.457 -13.289 3.807 1.00 88.31 133 ARG A C 1
ATOM 1049 O O . ARG A 1 133 ? -5.659 -14.070 4.731 1.00 88.31 133 ARG A O 1
ATOM 1056 N N . ALA A 1 134 ? -4.774 -12.159 3.973 1.00 88.19 134 ALA A N 1
ATOM 1057 C CA . ALA A 1 134 ? -4.330 -11.705 5.287 1.00 88.19 134 ALA A CA 1
ATOM 1058 C C . ALA A 1 134 ? -5.519 -11.375 6.197 1.00 88.19 134 ALA A C 1
ATOM 1060 O O . ALA A 1 134 ? -5.544 -11.805 7.346 1.00 88.19 134 ALA A O 1
ATOM 1061 N N . VAL A 1 135 ? -6.533 -10.689 5.663 1.00 92.88 135 VAL A N 1
ATOM 1062 C CA . VAL A 1 135 ? -7.773 -10.407 6.400 1.00 92.88 135 VAL A CA 1
ATOM 1063 C C . VAL A 1 135 ? -8.488 -11.695 6.798 1.00 92.88 135 VAL A C 1
ATOM 1065 O O . VAL A 1 135 ? -8.878 -11.810 7.955 1.00 92.88 135 VAL A O 1
ATOM 1068 N N . ASP A 1 136 ? -8.584 -12.683 5.902 1.00 90.12 136 ASP A N 1
ATOM 1069 C CA . ASP A 1 136 ? -9.163 -13.999 6.216 1.00 90.12 136 ASP A CA 1
ATOM 1070 C C . ASP A 1 136 ? -8.444 -14.680 7.391 1.00 90.12 136 ASP A C 1
ATOM 1072 O O . ASP A 1 136 ? -9.084 -15.194 8.308 1.00 90.12 136 ASP A O 1
ATOM 1076 N N . ARG A 1 137 ? -7.105 -14.644 7.413 1.00 88.00 137 ARG A N 1
ATOM 1077 C CA . ARG A 1 137 ? -6.319 -15.222 8.517 1.00 88.00 137 ARG A CA 1
ATOM 1078 C C . ARG A 1 137 ? -6.543 -14.508 9.844 1.00 88.00 137 ARG A C 1
ATOM 1080 O O . ARG A 1 137 ? -6.633 -15.171 10.878 1.00 88.00 137 ARG A O 1
ATOM 1087 N N . ILE A 1 138 ? -6.615 -13.179 9.820 1.00 86.44 138 ILE A N 1
ATOM 1088 C CA . ILE A 1 138 ? -6.863 -12.372 11.019 1.00 86.44 138 ILE A CA 1
ATOM 1089 C C . ILE A 1 138 ? -8.283 -12.634 11.538 1.00 86.44 138 ILE A C 1
ATOM 1091 O O . ILE A 1 138 ? -8.463 -12.842 12.736 1.00 86.44 138 ILE A O 1
ATOM 1095 N N . ALA A 1 139 ? -9.276 -12.684 10.645 1.00 82.06 139 ALA A N 1
ATOM 1096 C CA . ALA A 1 139 ? -10.668 -12.965 10.988 1.00 82.06 139 ALA A CA 1
ATOM 1097 C C . ALA A 1 139 ? -10.854 -14.383 11.556 1.00 82.06 139 ALA A C 1
ATOM 1099 O O . ALA A 1 139 ? -11.589 -14.563 12.521 1.00 82.06 139 ALA A O 1
ATOM 1100 N N . GLY A 1 140 ? -10.133 -15.374 11.024 1.00 75.88 140 GLY A N 1
ATOM 1101 C CA . GLY A 1 140 ? -10.132 -16.754 11.521 1.00 75.88 140 GLY A CA 1
ATOM 1102 C C . GLY A 1 140 ? -9.372 -16.978 12.836 1.00 75.88 140 GLY A C 1
ATOM 1103 O O . GLY A 1 140 ? -9.090 -18.123 13.177 1.00 75.88 140 GLY A O 1
ATOM 1104 N N . GLY A 1 141 ? -8.965 -15.920 13.551 1.00 63.41 141 GLY A N 1
ATOM 1105 C CA . GLY A 1 141 ? -8.255 -16.021 14.834 1.00 63.41 141 GLY A CA 1
ATOM 1106 C C . GLY A 1 141 ? -6.810 -16.520 14.727 1.00 63.41 141 GLY A C 1
ATOM 1107 O O . GLY A 1 141 ? -6.104 -16.610 15.731 1.00 63.41 141 GLY A O 1
ATOM 1108 N N . THR A 1 142 ? -6.317 -16.789 13.515 1.00 53.59 142 THR A N 1
ATOM 1109 C CA . THR A 1 142 ? -4.917 -17.142 13.261 1.00 53.59 142 THR A CA 1
ATOM 1110 C C . THR A 1 142 ? -4.044 -15.889 13.223 1.00 53.59 142 THR A C 1
ATOM 1112 O O . THR A 1 142 ? -3.428 -15.557 12.211 1.00 53.59 142 THR A O 1
ATOM 1115 N N . VAL A 1 143 ? -3.976 -15.170 14.346 1.00 48.66 143 VAL A N 1
ATOM 1116 C CA . VAL A 1 143 ? -3.057 -14.039 14.514 1.00 48.66 143 VAL A CA 1
ATOM 1117 C C . VAL A 1 143 ? -1.653 -14.598 14.729 1.00 48.66 143 VAL A C 1
ATOM 1119 O O . VAL A 1 143 ? -1.189 -14.787 15.852 1.00 48.66 143 VAL A O 1
ATOM 1122 N N . ARG A 1 144 ? -0.946 -14.898 13.638 1.00 46.38 144 ARG A N 1
ATOM 1123 C CA . ARG A 1 144 ? 0.507 -15.060 13.710 1.00 46.38 144 ARG A CA 1
ATOM 1124 C C . ARG A 1 144 ? 1.136 -13.674 13.712 1.00 46.38 144 ARG A C 1
ATOM 1126 O O . ARG A 1 144 ? 1.023 -12.942 12.735 1.00 46.38 144 ARG A O 1
ATOM 1133 N N . SER A 1 145 ? 1.841 -13.352 14.800 1.00 44.81 145 SER A N 1
ATOM 1134 C CA . SER A 1 145 ? 2.831 -12.268 14.828 1.00 44.81 145 SER A CA 1
ATOM 1135 C C . SER A 1 145 ? 3.677 -12.330 13.560 1.00 44.81 145 SER A C 1
ATOM 1137 O O . SER A 1 145 ? 4.091 -13.434 13.188 1.00 44.81 145 SER A O 1
ATOM 1139 N N . ALA A 1 146 ? 3.871 -11.171 12.916 1.00 45.09 146 ALA A N 1
ATOM 1140 C CA . ALA A 1 146 ? 4.507 -10.945 11.619 1.00 45.09 146 ALA A CA 1
ATOM 1141 C C . ALA A 1 146 ? 5.649 -11.930 11.316 1.00 45.09 146 ALA A C 1
ATOM 1143 O O . ALA A 1 146 ? 6.838 -11.648 11.465 1.00 45.09 146 ALA A O 1
ATOM 1144 N N . THR A 1 147 ? 5.273 -13.116 10.852 1.00 39.50 147 THR A N 1
ATOM 1145 C CA . THR A 1 147 ? 6.167 -14.150 10.363 1.00 39.50 147 THR A CA 1
ATOM 1146 C C . THR A 1 147 ? 5.867 -14.254 8.885 1.00 39.50 147 THR A C 1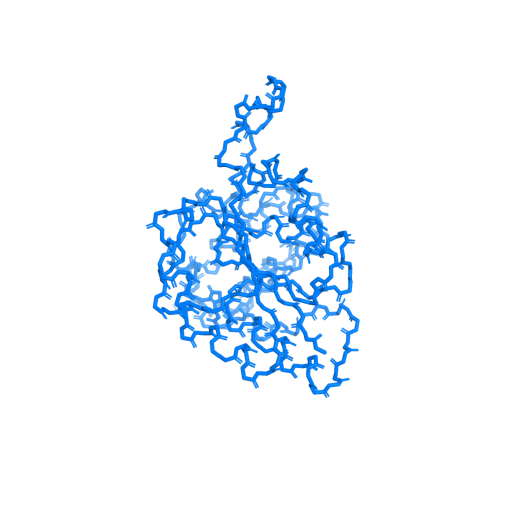
ATOM 1148 O O . THR A 1 147 ? 4.745 -14.517 8.459 1.00 39.50 147 THR A O 1
ATOM 1151 N N . LEU A 1 148 ? 6.897 -13.898 8.120 1.00 43.94 148 LEU A N 1
ATOM 1152 C CA . LEU A 1 148 ? 6.918 -13.785 6.667 1.00 43.94 148 LEU A CA 1
ATOM 1153 C C . LEU A 1 148 ? 6.112 -14.920 5.999 1.00 43.94 148 LEU A C 1
ATOM 1155 O O . LEU A 1 148 ? 6.250 -16.076 6.405 1.00 43.94 148 LEU A O 1
ATOM 1159 N N . PRO A 1 149 ? 5.297 -14.623 4.969 1.00 37.69 149 PRO A N 1
ATOM 1160 C CA . PRO A 1 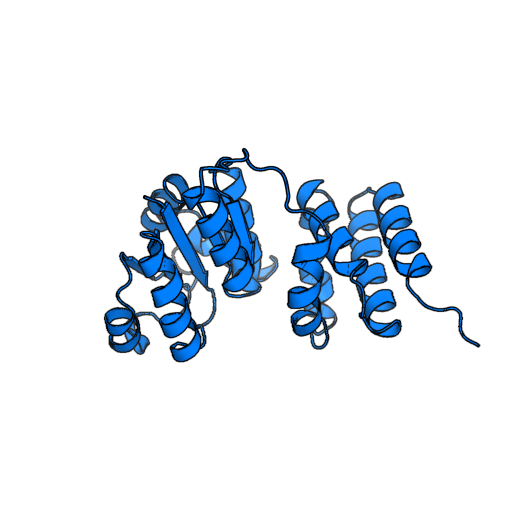149 ? 4.437 -15.622 4.347 1.00 37.69 149 PRO A CA 1
ATOM 1161 C C . PRO A 1 149 ? 5.252 -16.755 3.688 1.00 37.69 149 PRO A C 1
ATOM 1163 O O . PRO A 1 149 ? 6.351 -16.505 3.180 1.00 37.69 149 PRO A O 1
ATOM 1166 N N . PRO A 1 150 ? 4.718 -17.994 3.641 1.00 35.81 150 PRO A N 1
ATOM 1167 C CA . PRO A 1 150 ? 5.338 -19.109 2.931 1.00 35.81 150 PRO A CA 1
ATOM 1168 C C . PRO A 1 150 ? 5.520 -18.813 1.435 1.00 35.81 150 PRO A C 1
ATOM 1170 O O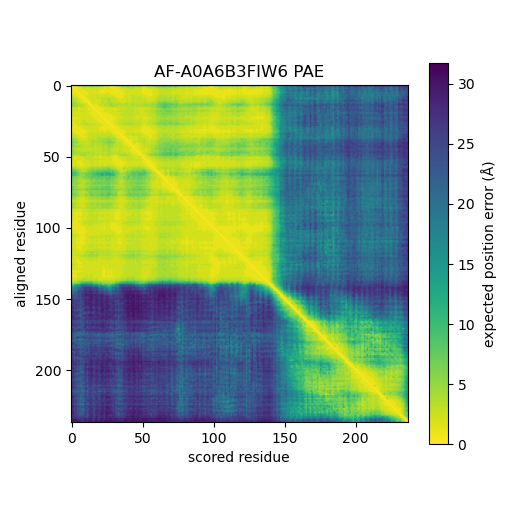 . PRO A 1 150 ? 4.603 -18.354 0.750 1.00 35.81 150 PRO A O 1
ATOM 1173 N N . VAL A 1 151 ? 6.717 -19.131 0.939 1.00 35.84 151 VAL A N 1
ATOM 1174 C CA . VAL A 1 151 ? 7.283 -18.801 -0.386 1.00 35.84 151 VAL A CA 1
ATOM 1175 C C . VAL A 1 151 ? 6.376 -19.170 -1.573 1.00 35.84 151 VAL A C 1
ATOM 1177 O O . VAL A 1 151 ? 6.399 -18.489 -2.595 1.00 35.84 151 VAL A O 1
ATOM 1180 N N . ALA A 1 152 ? 5.530 -20.194 -1.440 1.00 35.91 152 ALA A N 1
ATOM 1181 C CA . ALA A 1 152 ? 4.676 -20.686 -2.522 1.00 35.91 152 ALA A CA 1
ATOM 1182 C C . ALA A 1 152 ? 3.518 -19.737 -2.899 1.00 35.91 152 ALA A C 1
ATOM 1184 O O . ALA A 1 152 ? 3.121 -19.690 -4.059 1.00 35.91 152 ALA A O 1
ATOM 1185 N N . ALA A 1 153 ? 2.993 -18.942 -1.957 1.00 38.47 153 ALA A N 1
ATOM 1186 C CA . ALA A 1 153 ? 1.810 -18.103 -2.197 1.00 38.47 153 ALA A CA 1
ATOM 1187 C C . ALA A 1 153 ? 2.122 -16.782 -2.930 1.00 38.47 153 ALA A C 1
ATOM 1189 O O . ALA A 1 153 ? 1.233 -16.199 -3.544 1.00 38.47 153 ALA A O 1
ATOM 1190 N N . VAL A 1 154 ? 3.381 -16.331 -2.883 1.00 39.16 154 VAL A N 1
ATOM 1191 C CA . VAL A 1 154 ? 3.881 -15.111 -3.550 1.00 39.16 154 VAL A CA 1
ATOM 1192 C C . VAL A 1 154 ? 4.188 -15.368 -5.035 1.00 39.16 154 VAL A C 1
ATOM 1194 O O . VAL A 1 154 ? 4.260 -14.445 -5.843 1.00 39.16 154 VAL A O 1
ATOM 1197 N N . ALA A 1 155 ? 4.329 -16.636 -5.418 1.00 35.94 155 ALA A N 1
ATOM 1198 C CA . ALA A 1 155 ? 4.839 -17.046 -6.716 1.00 35.94 155 ALA A CA 1
ATOM 1199 C C . ALA A 1 155 ? 3.922 -16.700 -7.904 1.00 35.94 155 ALA A C 1
ATOM 1201 O O . ALA A 1 155 ? 4.399 -16.329 -8.976 1.00 35.94 155 ALA A O 1
ATOM 1202 N N . GLN A 1 156 ? 2.603 -16.781 -7.734 1.00 38.22 156 GLN A N 1
ATOM 1203 C CA . GLN A 1 156 ? 1.676 -16.719 -8.868 1.00 38.22 156 GLN A CA 1
ATOM 1204 C C . GLN A 1 156 ? 1.354 -15.281 -9.324 1.00 38.22 156 GLN A C 1
ATOM 1206 O O . GLN A 1 156 ? 1.225 -15.043 -10.524 1.00 38.22 156 GLN A O 1
ATOM 1211 N N . ASP A 1 157 ? 1.332 -14.309 -8.403 1.00 41.09 157 ASP A N 1
ATOM 1212 C CA . ASP A 1 157 ? 1.030 -12.892 -8.694 1.00 41.09 157 ASP A CA 1
ATOM 1213 C C . ASP A 1 157 ? 2.259 -12.099 -9.180 1.00 41.09 157 ASP A C 1
ATOM 1215 O O . ASP A 1 157 ? 2.159 -11.161 -9.980 1.00 41.09 157 ASP A O 1
ATOM 1219 N N . VAL A 1 158 ? 3.455 -12.529 -8.771 1.00 43.28 158 VAL A N 1
ATOM 1220 C CA . VAL A 1 158 ? 4.733 -11.970 -9.235 1.00 43.28 158 VAL A CA 1
ATOM 1221 C C . VAL A 1 158 ? 4.998 -12.330 -10.707 1.00 43.28 158 VAL A C 1
ATOM 1223 O O . VAL A 1 158 ? 5.508 -11.502 -11.466 1.00 43.28 158 VAL A O 1
ATOM 1226 N N . ARG A 1 159 ? 4.551 -13.516 -11.154 1.00 43.22 159 ARG A N 1
ATOM 1227 C CA . ARG A 1 159 ? 4.662 -14.014 -12.542 1.00 43.22 159 ARG A CA 1
ATOM 1228 C C . ARG A 1 159 ? 4.072 -13.052 -13.585 1.00 43.22 159 ARG A C 1
ATOM 1230 O O . ARG A 1 159 ? 4.644 -12.893 -14.664 1.00 43.22 159 ARG A O 1
ATOM 1237 N N . ARG A 1 160 ? 2.953 -12.388 -13.266 1.00 44.62 160 ARG A N 1
ATOM 1238 C CA . ARG A 1 160 ? 2.276 -11.429 -14.165 1.00 44.62 160 ARG A CA 1
ATOM 1239 C C . ARG A 1 160 ? 2.885 -10.026 -14.129 1.00 44.62 160 ARG A C 1
ATOM 1241 O O . ARG A 1 160 ? 2.716 -9.269 -15.074 1.00 44.62 160 ARG A O 1
ATOM 1248 N N . SER A 1 161 ? 3.593 -9.696 -13.050 1.00 49.41 161 SER A N 1
ATOM 1249 C CA . SER A 1 161 ? 4.092 -8.342 -12.791 1.00 49.41 161 SER A CA 1
ATOM 1250 C C . SER A 1 161 ? 5.552 -8.137 -13.205 1.00 49.41 161 SER A C 1
ATOM 1252 O O . SER A 1 161 ? 5.935 -7.003 -13.465 1.00 49.41 161 SER A O 1
ATOM 1254 N N . ILE A 1 162 ? 6.367 -9.200 -13.277 1.00 49.44 162 ILE A N 1
ATOM 1255 C CA . ILE A 1 162 ? 7.798 -9.115 -13.642 1.00 49.44 162 ILE A CA 1
ATOM 1256 C C . ILE A 1 162 ? 8.036 -9.254 -15.152 1.00 49.44 162 ILE A C 1
ATOM 1258 O O . ILE A 1 162 ? 8.981 -8.670 -15.677 1.00 49.44 162 ILE A O 1
ATOM 1262 N N . SER A 1 163 ? 7.168 -9.971 -15.868 1.00 46.94 163 SER A N 1
ATOM 1263 C CA . SER A 1 163 ? 7.350 -10.337 -17.283 1.00 46.94 163 SER A CA 1
ATOM 1264 C C . SER A 1 163 ? 7.354 -9.162 -18.277 1.00 46.94 163 SER A C 1
ATOM 1266 O O . SER A 1 163 ? 7.635 -9.379 -19.450 1.00 46.94 163 SER A O 1
ATOM 1268 N N . GLY A 1 164 ? 7.118 -7.925 -17.824 1.00 50.34 164 GLY A N 1
ATOM 1269 C CA . GLY A 1 164 ? 7.163 -6.716 -18.656 1.00 50.34 164 GLY A CA 1
ATOM 1270 C C . GLY A 1 164 ? 7.907 -5.530 -18.036 1.00 50.34 164 GLY A C 1
ATOM 1271 O O .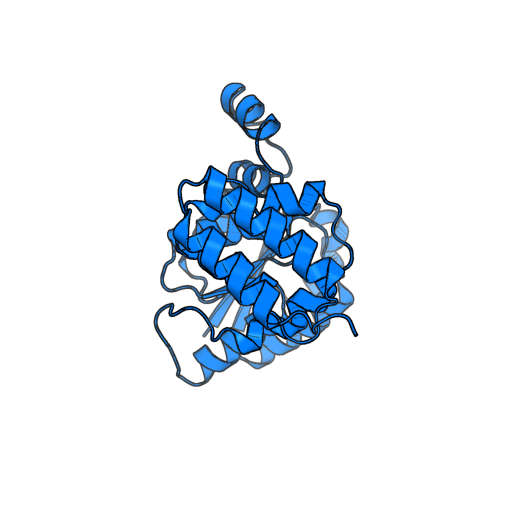 GLY A 1 164 ? 7.719 -4.402 -18.487 1.00 50.34 164 GLY A O 1
ATOM 1272 N N . LEU A 1 165 ? 8.708 -5.733 -16.980 1.00 48.94 165 LEU A N 1
ATOM 1273 C CA . LEU A 1 165 ? 9.396 -4.617 -16.323 1.00 48.94 165 LEU A CA 1
ATOM 1274 C C . LEU A 1 165 ? 10.663 -4.205 -17.087 1.00 48.94 165 LEU A C 1
ATOM 1276 O O . LEU A 1 165 ? 11.564 -5.027 -17.261 1.00 48.94 165 LEU A O 1
ATOM 1280 N N . PRO A 1 166 ? 10.801 -2.922 -17.472 1.00 50.97 166 PRO A N 1
ATOM 1281 C CA . PRO A 1 166 ? 12.042 -2.415 -18.044 1.00 50.97 166 PRO A CA 1
ATOM 1282 C C . PRO A 1 166 ? 13.225 -2.616 -17.085 1.00 50.97 166 PRO A C 1
ATOM 1284 O O . PRO A 1 166 ? 13.085 -2.435 -15.872 1.00 50.97 166 PRO A O 1
ATOM 1287 N N . ALA A 1 167 ? 14.419 -2.891 -17.617 1.00 52.66 167 ALA A N 1
ATOM 1288 C CA . ALA A 1 167 ? 15.645 -3.123 -16.837 1.00 52.66 167 ALA A CA 1
ATOM 1289 C C . ALA A 1 167 ? 15.954 -2.017 -15.802 1.00 52.66 167 ALA A C 1
ATOM 1291 O O . ALA A 1 167 ? 16.465 -2.284 -14.714 1.00 52.66 167 ALA A O 1
ATOM 1292 N N . ALA A 1 168 ? 15.594 -0.765 -16.101 1.00 45.81 168 ALA A N 1
ATOM 1293 C CA . ALA A 1 168 ? 15.739 0.364 -15.179 1.00 45.81 168 ALA A CA 1
ATOM 1294 C C . ALA A 1 168 ? 14.832 0.254 -13.935 1.00 45.81 168 ALA A C 1
ATOM 1296 O O . ALA A 1 168 ? 15.209 0.681 -12.840 1.00 45.81 168 ALA A O 1
ATOM 1297 N N . VAL A 1 169 ? 13.647 -0.342 -14.089 1.00 49.47 169 VAL A N 1
ATOM 1298 C CA . VAL A 1 169 ? 12.700 -0.596 -12.996 1.00 49.47 169 VAL A CA 1
ATOM 1299 C C . VAL A 1 169 ? 13.186 -1.761 -12.133 1.00 49.47 169 VAL A C 1
ATOM 1301 O O . VAL A 1 169 ? 13.124 -1.677 -10.911 1.00 49.47 169 VAL A O 1
ATOM 1304 N N . MET A 1 170 ? 13.773 -2.796 -12.742 1.00 59.69 170 MET A N 1
ATOM 1305 C CA . MET A 1 170 ? 14.386 -3.902 -11.995 1.00 59.69 170 MET A CA 1
ATOM 1306 C C . MET A 1 170 ? 15.572 -3.434 -11.145 1.00 59.69 170 MET A C 1
ATOM 1308 O O . MET A 1 170 ? 15.566 -3.658 -9.938 1.00 59.69 170 MET A O 1
ATOM 1312 N N . ARG A 1 171 ? 16.519 -2.675 -11.717 1.00 58.06 171 ARG A N 1
ATOM 1313 C CA . ARG A 1 171 ? 17.671 -2.124 -10.969 1.00 58.06 171 ARG A CA 1
ATOM 1314 C C . ARG A 1 171 ? 17.273 -1.212 -9.810 1.00 58.06 171 ARG A C 1
ATOM 1316 O O . ARG A 1 171 ? 17.949 -1.157 -8.788 1.00 58.06 171 ARG A O 1
ATOM 1323 N N . THR A 1 172 ? 16.178 -0.466 -9.953 1.00 56.50 172 THR A N 1
ATOM 1324 C CA . THR A 1 172 ? 15.689 0.397 -8.867 1.00 56.50 172 THR A CA 1
ATOM 1325 C C . THR A 1 172 ? 15.000 -0.396 -7.766 1.00 56.50 172 THR A C 1
ATOM 1327 O O . THR A 1 172 ? 15.075 -0.008 -6.599 1.00 56.50 172 THR A O 1
ATOM 1330 N N . ALA A 1 173 ? 14.359 -1.508 -8.114 1.00 56.56 173 ALA A N 1
ATOM 1331 C CA . ALA A 1 173 ? 13.664 -2.362 -7.169 1.00 56.56 173 ALA A CA 1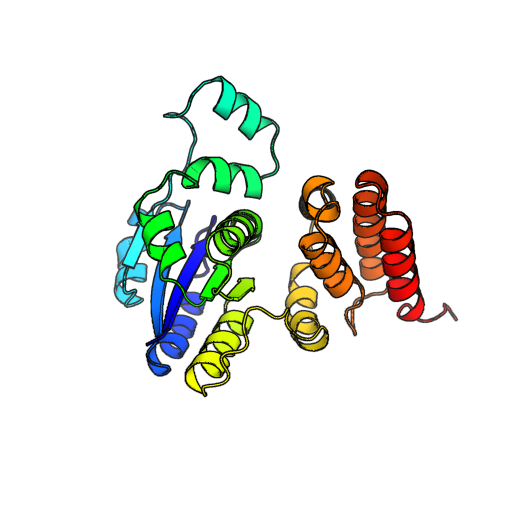
ATOM 1332 C C . ALA A 1 173 ? 14.623 -3.323 -6.427 1.00 56.56 173 ALA A C 1
ATOM 1334 O O . ALA A 1 173 ? 14.363 -3.660 -5.270 1.00 56.56 173 ALA A O 1
ATOM 1335 N N . THR A 1 174 ? 15.779 -3.648 -7.024 1.00 57.59 174 THR A N 1
ATOM 1336 C CA . THR A 1 174 ? 16.890 -4.400 -6.407 1.00 57.59 174 THR A CA 1
ATOM 1337 C C . THR A 1 174 ? 18.023 -3.519 -5.863 1.00 57.59 174 THR A C 1
ATOM 1339 O O . THR A 1 174 ? 19.102 -4.016 -5.556 1.00 57.59 174 THR A O 1
ATOM 1342 N N . ALA A 1 175 ? 17.800 -2.212 -5.695 1.00 63.56 175 ALA A N 1
ATOM 1343 C CA . ALA A 1 175 ? 18.850 -1.286 -5.272 1.00 63.56 175 ALA A CA 1
ATOM 1344 C C . ALA A 1 175 ? 19.498 -1.667 -3.922 1.00 63.56 175 ALA A C 1
ATOM 1346 O O . ALA A 1 175 ? 18.839 -2.151 -2.995 1.00 63.56 175 ALA A O 1
ATOM 1347 N N . ARG A 1 176 ? 20.784 -1.331 -3.773 1.00 53.50 176 ARG A N 1
ATOM 1348 C CA . ARG A 1 176 ? 21.644 -1.610 -2.607 1.00 53.50 176 ARG A CA 1
ATOM 1349 C C . ARG A 1 176 ? 20.987 -1.453 -1.217 1.00 53.50 176 ARG A C 1
ATOM 1351 O O . ARG A 1 176 ? 21.166 -2.345 -0.389 1.00 53.50 176 ARG A O 1
ATOM 1358 N N . PRO A 1 177 ? 20.199 -0.400 -0.901 1.00 55.09 177 PRO A N 1
ATOM 1359 C CA . PRO A 1 177 ? 19.555 -0.280 0.414 1.00 55.09 177 PRO A CA 1
ATOM 1360 C C . PRO A 1 177 ? 18.493 -1.357 0.683 1.00 55.09 177 PRO A C 1
ATOM 1362 O O . PRO A 1 177 ? 18.302 -1.761 1.829 1.00 55.09 177 PRO A O 1
ATOM 1365 N N . VAL A 1 178 ? 17.816 -1.830 -0.368 1.00 58.31 178 VAL A N 1
ATOM 1366 C CA . VAL A 1 178 ? 16.812 -2.901 -0.297 1.00 58.31 178 VAL A CA 1
ATOM 1367 C C . VAL A 1 178 ? 17.506 -4.243 -0.076 1.00 58.31 178 VAL A C 1
ATOM 1369 O O . VAL A 1 178 ? 17.090 -5.014 0.786 1.00 58.31 178 VAL A O 1
ATOM 1372 N N . MET A 1 179 ? 18.605 -4.494 -0.788 1.00 64.62 179 MET A N 1
ATOM 1373 C CA . MET A 1 179 ? 19.366 -5.743 -0.682 1.00 64.62 179 MET A CA 1
ATOM 1374 C C . MET A 1 179 ? 20.231 -5.845 0.583 1.00 64.62 179 MET A C 1
ATOM 1376 O O . MET A 1 179 ? 20.505 -6.948 1.054 1.00 64.62 179 MET A O 1
ATOM 1380 N N . ARG A 1 180 ? 20.616 -4.716 1.195 1.00 65.44 180 ARG A N 1
ATOM 1381 C CA . ARG A 1 180 ? 21.324 -4.696 2.490 1.00 65.44 180 ARG A CA 1
ATOM 1382 C C . ARG A 1 180 ? 20.430 -5.146 3.650 1.00 65.44 180 ARG A C 1
ATOM 1384 O O . ARG A 1 180 ? 20.927 -5.617 4.670 1.00 65.44 180 ARG A O 1
ATOM 1391 N N . SER A 1 181 ? 19.113 -5.021 3.494 1.00 54.19 181 SER A N 1
ATOM 1392 C CA . SER A 1 181 ? 18.127 -5.500 4.459 1.00 54.19 181 SER A CA 1
ATOM 1393 C C . SER A 1 181 ? 17.903 -7.005 4.314 1.00 54.19 181 SER A C 1
ATOM 1395 O O . SER A 1 181 ? 17.590 -7.496 3.233 1.00 54.19 181 SER A O 1
ATOM 1397 N N . THR A 1 182 ? 17.957 -7.743 5.426 1.00 50.81 182 THR A N 1
ATOM 1398 C CA . THR A 1 182 ? 17.627 -9.179 5.494 1.00 50.81 182 THR A CA 1
ATOM 1399 C C . THR A 1 182 ? 16.226 -9.476 4.948 1.00 50.81 182 THR A C 1
ATOM 1401 O O . THR A 1 182 ? 16.003 -10.528 4.351 1.00 50.81 182 THR A O 1
ATOM 1404 N N . VAL A 1 183 ? 15.291 -8.539 5.140 1.00 53.62 183 VAL A N 1
ATOM 1405 C CA . VAL A 1 183 ? 13.889 -8.644 4.716 1.00 53.62 183 VAL A CA 1
ATOM 1406 C C . VAL A 1 183 ? 13.749 -8.346 3.225 1.00 53.62 183 VAL A C 1
ATOM 1408 O O . VAL A 1 183 ? 13.152 -9.143 2.507 1.00 53.62 183 VAL A O 1
ATOM 1411 N N . GLY A 1 184 ? 14.359 -7.260 2.736 1.00 54.91 184 GLY A N 1
ATOM 1412 C CA . GLY A 1 184 ? 14.343 -6.921 1.307 1.00 54.91 184 GLY A CA 1
ATOM 1413 C C . GLY A 1 184 ? 15.049 -7.978 0.453 1.00 54.91 184 GLY A C 1
ATOM 1414 O O . GLY A 1 184 ? 14.517 -8.405 -0.570 1.00 54.91 184 GLY A O 1
ATOM 1415 N N . ALA A 1 185 ? 16.182 -8.498 0.932 1.00 62.19 185 ALA A N 1
ATOM 1416 C CA . ALA A 1 185 ? 16.911 -9.590 0.295 1.00 62.19 185 ALA A CA 1
ATOM 1417 C C . ALA A 1 185 ? 16.135 -10.919 0.291 1.00 62.19 185 ALA A C 1
ATOM 1419 O O . ALA A 1 185 ? 16.225 -11.690 -0.662 1.00 62.19 185 ALA A O 1
ATOM 1420 N N . ARG A 1 186 ? 15.378 -11.240 1.349 1.00 61.88 186 ARG A N 1
ATOM 1421 C CA . ARG A 1 186 ? 14.508 -12.432 1.351 1.00 61.88 186 ARG A CA 1
ATOM 1422 C C . ARG A 1 186 ? 13.347 -12.274 0.374 1.00 61.88 186 ARG A C 1
ATOM 1424 O O . ARG A 1 186 ? 13.091 -13.200 -0.382 1.00 61.88 186 ARG A O 1
ATOM 1431 N N . LEU A 1 187 ? 12.708 -11.105 0.349 1.00 62.38 187 LEU A N 1
ATOM 1432 C CA . LEU A 1 187 ? 11.576 -10.823 -0.534 1.00 62.38 187 LEU A CA 1
ATOM 1433 C C . LEU A 1 187 ? 11.958 -10.978 -2.013 1.00 62.38 187 LEU A C 1
ATOM 1435 O O . LEU A 1 187 ? 11.264 -11.655 -2.767 1.00 62.38 187 LEU A O 1
ATOM 1439 N N . TRP A 1 188 ? 13.114 -10.438 -2.403 1.00 66.81 188 TRP A N 1
ATOM 1440 C CA . TRP A 1 188 ? 13.625 -10.572 -3.767 1.00 66.81 188 TRP A CA 1
ATOM 1441 C C . TRP A 1 188 ? 14.140 -11.970 -4.109 1.00 66.81 188 TRP A C 1
ATOM 1443 O O . TRP A 1 188 ? 13.949 -12.414 -5.237 1.00 66.81 188 TRP A O 1
ATOM 1453 N N . ARG A 1 189 ? 14.717 -12.708 -3.149 1.00 65.31 189 ARG A N 1
ATOM 1454 C CA . ARG A 1 189 ? 15.065 -14.125 -3.361 1.00 65.31 189 ARG A CA 1
ATOM 1455 C C . ARG A 1 189 ? 13.842 -14.987 -3.633 1.00 65.31 189 ARG A C 1
ATOM 1457 O O . ARG A 1 189 ? 13.880 -15.808 -4.539 1.00 65.31 189 ARG A O 1
ATOM 1464 N N . SER A 1 190 ? 12.757 -14.773 -2.897 1.00 60.97 190 SER A N 1
ATOM 1465 C CA . SER A 1 190 ? 11.500 -15.488 -3.132 1.00 60.97 190 SER A CA 1
ATOM 1466 C C . SER A 1 190 ? 10.874 -15.138 -4.486 1.00 60.97 190 SER A C 1
ATOM 1468 O O . SER A 1 190 ? 10.208 -15.974 -5.084 1.00 60.97 190 SER A O 1
ATOM 1470 N N . ALA A 1 191 ? 11.101 -13.922 -4.991 1.00 62.81 191 ALA A N 1
ATOM 1471 C CA . ALA A 1 191 ? 10.582 -13.486 -6.285 1.00 62.81 191 ALA A CA 1
ATOM 1472 C C . ALA A 1 191 ? 11.287 -14.150 -7.488 1.00 62.81 191 ALA A C 1
ATOM 1474 O O . ALA A 1 191 ? 10.651 -14.338 -8.523 1.00 62.81 191 ALA A O 1
ATOM 1475 N N . VAL A 1 192 ? 12.569 -14.529 -7.373 1.00 64.56 192 VAL A N 1
ATOM 1476 C CA . VAL A 1 192 ? 13.347 -15.140 -8.478 1.00 64.56 192 VAL A CA 1
ATOM 1477 C C . VAL A 1 192 ? 13.265 -16.669 -8.535 1.00 64.56 192 VAL A C 1
ATOM 1479 O O . VAL A 1 192 ? 13.568 -17.261 -9.567 1.00 64.56 192 VAL A O 1
ATOM 1482 N N . THR A 1 193 ? 12.809 -17.332 -7.470 1.00 56.03 193 THR A N 1
ATOM 1483 C CA . THR A 1 193 ? 12.693 -18.805 -7.395 1.00 56.03 193 THR A CA 1
ATOM 1484 C C . THR A 1 193 ? 11.303 -19.335 -7.759 1.00 56.03 193 THR A C 1
ATOM 1486 O O . THR A 1 193 ? 10.990 -20.507 -7.553 1.00 56.03 193 THR A O 1
ATOM 1489 N N . VAL A 1 194 ? 10.459 -18.475 -8.328 1.00 61.31 194 VAL A N 1
ATOM 1490 C CA . VAL A 1 194 ? 9.063 -18.762 -8.666 1.00 61.31 194 VAL A CA 1
ATOM 1491 C C . VAL A 1 194 ? 8.932 -19.890 -9.713 1.00 61.31 194 VAL A C 1
ATOM 1493 O O . VAL A 1 194 ? 9.557 -19.815 -10.784 1.00 61.31 194 VAL A O 1
ATOM 1496 N N . PRO A 1 195 ? 8.095 -20.921 -9.459 1.00 48.53 195 PRO A N 1
ATOM 1497 C CA . PRO A 1 195 ? 7.742 -21.940 -10.449 1.00 48.53 195 PRO A CA 1
ATOM 1498 C C . PRO A 1 195 ? 7.010 -21.335 -11.659 1.00 48.53 195 PRO A C 1
ATOM 1500 O O . PRO A 1 195 ? 6.169 -20.452 -11.506 1.00 48.53 195 PRO A O 1
ATOM 1503 N N . GLY A 1 196 ? 7.314 -21.804 -12.875 1.00 51.66 196 GLY A N 1
ATOM 1504 C CA . GLY A 1 196 ? 6.637 -21.349 -14.104 1.00 51.66 196 GLY A CA 1
ATOM 1505 C C . GLY A 1 196 ? 7.091 -19.988 -14.657 1.00 51.66 196 GLY A C 1
ATOM 1506 O O . GLY A 1 196 ? 6.411 -19.411 -15.511 1.00 51.66 196 GLY A O 1
ATOM 1507 N N . MET A 1 197 ? 8.222 -19.462 -14.176 1.00 57.59 197 MET A N 1
ATOM 1508 C CA . MET A 1 197 ? 8.910 -18.317 -14.779 1.00 57.59 197 MET A CA 1
ATOM 1509 C C . MET A 1 197 ? 9.732 -18.773 -16.002 1.00 57.59 197 MET A C 1
ATOM 1511 O O . MET A 1 197 ? 10.458 -19.764 -15.877 1.00 57.59 197 MET A O 1
ATOM 1515 N N . PRO A 1 198 ? 9.669 -18.067 -17.151 1.00 62.31 198 PRO A N 1
ATOM 1516 C CA . PRO A 1 198 ? 10.543 -18.343 -18.291 1.00 62.31 198 PRO A CA 1
ATOM 1517 C C . PRO A 1 198 ? 12.020 -18.255 -17.886 1.00 62.31 198 PRO A C 1
ATOM 1519 O O . PRO A 1 198 ? 12.404 -17.326 -17.171 1.00 62.31 198 PRO A O 1
ATOM 1522 N N . GLY A 1 199 ? 12.854 -19.193 -18.349 1.00 59.00 199 GLY A N 1
ATOM 1523 C CA . GLY A 1 199 ? 14.265 -19.289 -17.943 1.00 59.00 199 GLY A CA 1
ATOM 1524 C C . GLY A 1 199 ? 15.069 -18.004 -18.180 1.00 59.00 199 GLY A C 1
ATOM 1525 O O . GLY A 1 199 ? 15.851 -17.600 -17.325 1.00 59.00 199 GLY A O 1
ATOM 1526 N N . THR A 1 200 ? 14.795 -17.290 -19.275 1.00 62.78 200 THR A N 1
ATOM 1527 C CA . THR A 1 200 ? 15.438 -16.010 -19.631 1.00 62.78 200 THR A CA 1
ATOM 1528 C C . THR A 1 200 ? 15.070 -14.864 -18.680 1.00 62.78 200 THR A C 1
ATOM 1530 O O . THR A 1 200 ? 15.919 -14.062 -18.281 1.00 62.78 200 THR A O 1
ATOM 1533 N N . VAL A 1 201 ? 13.806 -14.801 -18.252 1.00 61.19 201 VAL A N 1
ATOM 1534 C CA . VAL A 1 201 ? 13.323 -13.830 -17.256 1.00 61.19 201 VAL A CA 1
ATOM 1535 C C . VAL A 1 201 ? 13.885 -14.168 -15.879 1.00 61.19 201 VAL A C 1
ATOM 1537 O O . VAL A 1 201 ? 14.305 -13.272 -15.149 1.00 61.19 201 VAL A O 1
ATOM 1540 N N . ARG A 1 202 ? 13.968 -15.462 -15.549 1.00 67.50 202 ARG A N 1
ATOM 1541 C CA . ARG A 1 202 ? 14.573 -15.925 -14.301 1.00 67.50 202 ARG A CA 1
ATOM 1542 C C . ARG A 1 202 ? 16.047 -15.546 -14.223 1.00 67.50 202 ARG A C 1
ATOM 1544 O O . ARG A 1 202 ? 16.447 -14.974 -13.217 1.00 67.50 202 ARG A O 1
ATOM 1551 N N . ALA A 1 203 ? 16.805 -15.783 -15.292 1.00 64.06 203 ALA A N 1
ATOM 1552 C CA . ALA A 1 203 ? 18.225 -15.454 -15.376 1.00 64.06 203 ALA A CA 1
ATOM 1553 C C . ALA A 1 203 ? 18.494 -13.940 -15.278 1.00 64.06 203 ALA A C 1
ATOM 1555 O O . ALA A 1 203 ? 19.410 -13.512 -14.575 1.00 64.06 203 ALA A O 1
ATOM 1556 N N . SER A 1 204 ? 17.685 -13.105 -15.942 1.00 63.94 204 SER A N 1
ATOM 1557 C CA . SER A 1 204 ? 17.856 -11.645 -15.877 1.00 63.94 204 SER A CA 1
ATOM 1558 C C . SER A 1 204 ? 17.473 -11.077 -14.507 1.00 63.94 204 SER A C 1
ATOM 1560 O O . SER A 1 204 ? 18.217 -10.279 -13.934 1.00 63.94 204 SER A O 1
ATOM 1562 N N . ALA A 1 205 ? 16.362 -11.531 -13.923 1.00 62.66 205 ALA A N 1
ATOM 1563 C CA . ALA A 1 205 ? 15.939 -11.116 -12.591 1.00 62.66 205 ALA A CA 1
ATOM 1564 C C . ALA A 1 205 ? 16.908 -11.594 -11.498 1.00 62.66 205 ALA A C 1
ATOM 1566 O O . ALA A 1 205 ? 17.258 -10.810 -10.614 1.00 62.66 205 ALA A O 1
ATOM 1567 N N . SER A 1 206 ? 17.389 -12.842 -11.569 1.00 64.75 206 SER A N 1
ATOM 1568 C CA . SER A 1 206 ? 18.377 -13.372 -10.622 1.00 64.75 206 SER A CA 1
ATOM 1569 C C . SER A 1 206 ? 19.691 -12.609 -10.697 1.00 64.75 206 SER A C 1
ATOM 1571 O O . SER A 1 206 ? 20.293 -12.360 -9.658 1.00 64.75 206 SER A O 1
ATOM 1573 N N . ARG A 1 207 ? 20.096 -12.169 -11.895 1.00 68.06 207 ARG A N 1
ATOM 1574 C CA . ARG A 1 207 ? 21.280 -11.329 -12.089 1.00 68.06 207 ARG A CA 1
ATOM 1575 C C . ARG A 1 207 ? 21.141 -9.971 -11.397 1.00 68.06 207 ARG A C 1
ATOM 1577 O O . ARG A 1 207 ? 22.013 -9.617 -10.619 1.00 68.06 207 ARG A O 1
ATOM 1584 N N . TYR A 1 208 ? 20.024 -9.260 -11.568 1.00 63.88 208 TYR A N 1
ATOM 1585 C CA . TYR A 1 208 ? 19.812 -7.969 -10.889 1.00 63.88 208 TYR A CA 1
ATOM 1586 C C . TYR A 1 208 ? 19.687 -8.081 -9.367 1.00 63.88 208 TYR A C 1
ATOM 1588 O O . TYR A 1 208 ? 20.064 -7.160 -8.639 1.00 63.88 208 TYR A O 1
ATOM 1596 N N . VAL A 1 209 ? 19.136 -9.193 -8.876 1.00 64.56 209 VAL A N 1
ATOM 1597 C CA . VAL A 1 209 ? 19.076 -9.487 -7.441 1.00 64.56 209 VAL A CA 1
ATOM 1598 C C . VAL A 1 209 ? 20.468 -9.816 -6.904 1.00 64.56 209 VAL A C 1
ATOM 1600 O O . VAL A 1 209 ? 20.833 -9.314 -5.844 1.00 64.56 209 VAL A O 1
ATOM 1603 N N . ALA A 1 210 ? 21.253 -10.611 -7.631 1.00 62.12 210 ALA A N 1
ATOM 1604 C CA . ALA A 1 210 ? 22.620 -10.955 -7.260 1.00 62.12 210 ALA A CA 1
ATOM 1605 C C . ALA A 1 210 ? 23.538 -9.728 -7.260 1.00 62.12 210 ALA A C 1
ATOM 1607 O O . ALA A 1 210 ? 24.173 -9.475 -6.242 1.00 62.12 210 ALA A O 1
ATOM 1608 N N . GLU A 1 211 ? 23.515 -8.920 -8.323 1.00 66.38 211 GLU A N 1
ATOM 1609 C CA . GLU A 1 211 ? 24.260 -7.657 -8.432 1.00 66.38 211 GLU A CA 1
ATOM 1610 C C . GLU A 1 211 ? 23.895 -6.711 -7.274 1.00 66.38 211 GLU A C 1
ATOM 1612 O O . GLU A 1 211 ? 24.767 -6.224 -6.558 1.00 66.38 211 GLU A O 1
ATOM 1617 N N . GLY A 1 212 ? 22.600 -6.530 -6.984 1.00 58.69 212 GLY A N 1
ATOM 1618 C CA . GLY A 1 212 ? 22.167 -5.704 -5.854 1.00 58.69 212 GLY A CA 1
ATOM 1619 C C . GLY A 1 212 ? 22.595 -6.253 -4.482 1.00 58.69 212 GLY A C 1
ATOM 1620 O O . GLY A 1 212 ? 22.868 -5.478 -3.560 1.00 58.69 212 GLY A O 1
ATOM 1621 N N . MET A 1 213 ? 22.656 -7.580 -4.314 1.00 63.22 213 MET A N 1
ATOM 1622 C CA . MET A 1 213 ? 23.131 -8.233 -3.085 1.00 63.22 213 MET A CA 1
ATOM 1623 C C . MET A 1 213 ? 24.644 -8.155 -2.919 1.00 63.22 213 MET A C 1
ATOM 1625 O O . MET A 1 213 ? 25.119 -7.945 -1.802 1.00 63.22 213 MET A O 1
ATOM 1629 N N . GLU A 1 214 ? 25.387 -8.290 -4.008 1.00 64.00 214 GLU A N 1
ATOM 1630 C CA . GLU A 1 214 ? 26.834 -8.132 -4.048 1.00 64.00 214 GLU A CA 1
ATOM 1631 C C . GLU A 1 214 ? 27.224 -6.689 -3.722 1.00 64.00 214 GLU A C 1
ATOM 1633 O O . GLU A 1 214 ? 27.975 -6.458 -2.773 1.00 64.00 214 GLU A O 1
ATOM 1638 N N . GLU A 1 215 ? 26.588 -5.706 -4.369 1.00 67.19 215 GLU A N 1
ATOM 1639 C CA . GLU A 1 215 ? 26.732 -4.290 -4.022 1.00 67.19 215 GLU A CA 1
ATOM 1640 C C . GLU A 1 215 ? 26.419 -4.049 -2.535 1.00 67.19 215 GLU A C 1
ATOM 1642 O O . GLU A 1 215 ? 27.070 -3.250 -1.855 1.00 67.19 215 GLU A O 1
ATOM 1647 N N . ALA A 1 216 ? 25.433 -4.754 -1.977 1.00 58.38 216 ALA A N 1
ATOM 1648 C CA . ALA A 1 216 ? 25.060 -4.663 -0.569 1.00 58.38 216 ALA A CA 1
ATOM 1649 C C . ALA A 1 216 ? 25.999 -5.406 0.408 1.00 58.38 216 ALA A C 1
ATOM 1651 O O . ALA A 1 216 ? 25.761 -5.333 1.617 1.00 58.38 216 ALA A O 1
ATOM 1652 N N . GLY A 1 217 ? 27.056 -6.071 -0.074 1.00 58.84 217 GLY A N 1
ATOM 1653 C CA . GLY A 1 217 ? 28.022 -6.820 0.740 1.00 58.84 217 GLY A CA 1
ATOM 1654 C C . GLY A 1 217 ? 27.504 -8.180 1.222 1.00 58.84 217 GLY A C 1
ATOM 1655 O O . GLY A 1 217 ? 27.939 -8.684 2.254 1.00 58.84 217 GLY A O 1
ATOM 1656 N N . ARG A 1 218 ? 26.525 -8.765 0.524 1.00 60.62 218 ARG A N 1
ATOM 1657 C CA . ARG A 1 218 ? 25.846 -10.023 0.883 1.00 60.62 218 ARG A CA 1
ATOM 1658 C C . ARG A 1 218 ? 26.180 -11.123 -0.129 1.00 60.62 218 ARG A C 1
ATOM 1660 O O . ARG A 1 218 ? 25.277 -11.716 -0.715 1.00 60.62 218 ARG A O 1
ATOM 1667 N N . ILE A 1 219 ? 27.472 -11.417 -0.288 1.00 63.47 219 ILE A N 1
ATOM 1668 C CA . ILE A 1 219 ? 28.018 -12.348 -1.297 1.00 63.47 219 ILE A CA 1
ATOM 1669 C C . ILE A 1 219 ? 27.382 -13.746 -1.197 1.00 63.47 219 ILE A C 1
ATOM 1671 O O . ILE A 1 219 ? 26.884 -14.274 -2.189 1.00 63.47 219 ILE A O 1
ATOM 1675 N N . SER A 1 220 ? 27.258 -14.312 0.009 1.00 49.97 220 SER A N 1
ATOM 1676 C CA . SER A 1 220 ? 26.582 -15.606 0.212 1.00 49.97 220 SER A CA 1
ATOM 1677 C C . SER A 1 220 ? 25.091 -15.565 -0.162 1.00 49.97 220 SER A C 1
ATOM 1679 O O . SER A 1 220 ? 24.527 -16.558 -0.607 1.00 49.97 220 SER A O 1
ATOM 1681 N N . GLY A 1 221 ? 24.434 -14.409 -0.010 1.00 47.25 221 GLY A N 1
ATOM 1682 C CA . GLY A 1 221 ? 23.040 -14.210 -0.414 1.00 47.25 221 GLY A CA 1
ATOM 1683 C C . GLY A 1 221 ? 22.865 -14.155 -1.932 1.00 47.25 221 GLY A C 1
ATOM 1684 O O . GLY A 1 221 ? 21.901 -14.729 -2.440 1.00 47.25 221 GLY A O 1
ATOM 1685 N N . ALA A 1 222 ? 23.813 -13.527 -2.635 1.00 49.94 222 ALA A N 1
ATOM 1686 C CA . ALA A 1 222 ? 23.877 -13.502 -4.093 1.00 49.94 222 ALA A CA 1
ATOM 1687 C C . ALA A 1 222 ? 24.085 -14.917 -4.663 1.00 49.94 222 ALA A C 1
ATOM 1689 O O . ALA A 1 222 ? 23.329 -15.340 -5.535 1.00 49.94 222 ALA A O 1
ATOM 1690 N N . ALA A 1 223 ? 25.016 -15.692 -4.092 1.00 45.62 223 ALA A N 1
ATOM 1691 C CA . ALA A 1 223 ? 25.264 -17.082 -4.482 1.00 45.62 223 ALA A CA 1
ATOM 1692 C C . ALA A 1 223 ? 24.029 -17.983 -4.286 1.00 45.62 223 ALA A C 1
ATOM 1694 O O . ALA A 1 223 ? 23.671 -18.749 -5.178 1.00 45.62 223 ALA A O 1
ATOM 1695 N N . ILE A 1 224 ? 23.316 -17.843 -3.160 1.00 55.25 224 ILE A N 1
ATOM 1696 C CA . ILE A 1 224 ? 22.069 -18.585 -2.902 1.00 55.25 224 ILE A CA 1
ATOM 1697 C C . ILE A 1 224 ? 20.967 -18.184 -3.894 1.00 55.25 224 ILE A C 1
ATOM 1699 O O . ILE A 1 224 ? 20.228 -19.046 -4.361 1.00 55.25 224 ILE A O 1
ATOM 1703 N N . ALA A 1 225 ? 20.838 -16.895 -4.226 1.00 58.44 225 ALA A N 1
ATOM 1704 C CA . ALA A 1 225 ? 19.849 -16.421 -5.195 1.00 58.44 225 ALA A CA 1
ATOM 1705 C C . ALA A 1 225 ? 20.117 -16.973 -6.607 1.00 58.44 225 ALA A C 1
ATOM 1707 O O . ALA A 1 225 ? 19.182 -17.407 -7.278 1.00 58.44 225 ALA A O 1
ATOM 1708 N N . LEU A 1 226 ? 21.385 -16.994 -7.029 1.00 53.72 226 LEU A N 1
ATOM 1709 C CA . LEU A 1 226 ? 21.812 -17.539 -8.320 1.00 53.72 226 LEU A CA 1
ATOM 1710 C C . LEU A 1 226 ? 21.670 -19.065 -8.375 1.00 53.72 226 LEU A C 1
ATOM 1712 O O . LEU A 1 226 ? 21.102 -19.577 -9.332 1.00 53.72 226 LEU A O 1
ATOM 1716 N N . SER A 1 227 ? 22.095 -19.792 -7.338 1.00 49.56 227 SER A N 1
ATOM 1717 C CA . SER A 1 227 ? 21.970 -21.257 -7.255 1.00 49.56 227 SER A CA 1
ATOM 1718 C C . SER A 1 227 ? 20.504 -21.716 -7.217 1.00 49.56 227 SER A C 1
ATOM 1720 O O . SER A 1 227 ? 20.102 -22.643 -7.926 1.00 49.56 227 SER A O 1
ATOM 1722 N N . ALA A 1 228 ? 19.655 -21.020 -6.456 1.00 62.16 228 ALA A N 1
ATOM 1723 C CA . ALA A 1 228 ? 18.225 -21.311 -6.403 1.00 62.16 228 ALA A CA 1
ATOM 1724 C C . ALA A 1 228 ? 17.494 -20.951 -7.711 1.00 62.16 228 ALA A C 1
ATOM 1726 O O . ALA A 1 228 ? 16.479 -21.565 -8.036 1.00 62.16 228 ALA A O 1
ATOM 1727 N N . ALA A 1 229 ? 17.999 -19.976 -8.473 1.00 60.12 229 ALA A N 1
ATOM 1728 C CA . ALA A 1 229 ? 17.507 -19.684 -9.815 1.00 60.12 229 ALA A CA 1
ATOM 1729 C C . ALA A 1 229 ? 17.968 -20.746 -10.830 1.00 60.12 229 ALA A C 1
ATOM 1731 O O . ALA A 1 229 ? 17.138 -21.242 -11.591 1.00 60.12 229 ALA A O 1
ATOM 1732 N N . ALA A 1 230 ? 19.250 -21.128 -10.798 1.00 58.66 230 ALA A N 1
ATOM 1733 C CA . ALA A 1 230 ? 19.859 -22.117 -11.688 1.00 58.66 230 ALA A CA 1
ATOM 1734 C C . ALA A 1 230 ? 19.207 -23.500 -11.549 1.00 58.66 230 ALA A C 1
ATOM 1736 O O . ALA A 1 230 ? 18.774 -24.062 -12.543 1.00 58.66 230 ALA A O 1
ATOM 1737 N N . SER A 1 231 ? 18.991 -23.981 -10.319 1.00 64.62 231 SER A N 1
ATOM 1738 C CA . SER A 1 231 ? 18.305 -25.259 -10.026 1.00 64.62 231 SER A CA 1
ATOM 1739 C C . SER A 1 231 ? 16.848 -25.354 -10.512 1.00 64.62 231 SER A C 1
ATOM 1741 O O . SER A 1 231 ? 16.203 -26.393 -10.362 1.00 64.62 231 SER A O 1
ATOM 1743 N N . LYS A 1 232 ? 16.287 -24.265 -11.050 1.00 61.16 232 LYS A N 1
ATOM 1744 C CA . LYS A 1 232 ? 14.933 -24.217 -11.613 1.00 61.16 232 LYS A CA 1
ATOM 1745 C C . LYS A 1 232 ? 14.920 -23.953 -13.115 1.00 61.16 232 LYS A C 1
ATOM 1747 O O . LYS A 1 232 ? 13.841 -24.027 -13.708 1.00 61.16 232 LYS A O 1
ATOM 1752 N N . ILE A 1 233 ? 16.054 -23.596 -13.718 1.00 61.25 233 ILE A N 1
ATOM 1753 C CA . ILE A 1 233 ? 16.206 -23.477 -15.171 1.00 61.25 233 ILE A CA 1
ATOM 1754 C C . ILE A 1 233 ? 16.419 -24.906 -15.697 1.00 61.25 233 ILE A C 1
ATOM 1756 O O . ILE A 1 233 ? 17.342 -25.561 -15.226 1.00 61.25 233 ILE A O 1
ATOM 1760 N N . PRO A 1 234 ? 15.549 -25.424 -16.584 1.00 53.72 234 PRO A N 1
ATOM 1761 C CA . PRO A 1 234 ? 15.780 -26.722 -17.216 1.00 53.72 234 PRO A CA 1
ATOM 1762 C C . PRO A 1 234 ? 17.107 -26.693 -17.978 1.00 53.72 234 PRO A C 1
ATOM 1764 O O . PRO A 1 234 ? 17.396 -25.672 -18.610 1.00 53.72 234 PRO A O 1
ATOM 1767 N N . ASP A 1 235 ? 17.882 -27.779 -17.929 1.00 51.06 235 ASP A N 1
ATOM 1768 C CA . ASP A 1 235 ? 19.074 -27.903 -18.771 1.00 51.06 235 ASP A CA 1
ATOM 1769 C C . ASP A 1 235 ? 18.673 -27.734 -20.244 1.00 51.06 235 ASP A C 1
ATOM 1771 O O . ASP A 1 235 ? 17.636 -28.269 -20.661 1.00 51.06 235 ASP A O 1
ATOM 1775 N N . PRO A 1 236 ? 19.438 -26.961 -21.032 1.00 47.72 236 PRO A N 1
ATOM 1776 C CA . PRO A 1 236 ? 19.231 -26.928 -22.466 1.00 47.72 236 PRO A CA 1
ATOM 1777 C C . PRO A 1 236 ? 19.530 -28.327 -23.019 1.00 47.72 236 PRO A C 1
ATOM 1779 O O . PRO A 1 236 ? 20.627 -28.846 -22.820 1.00 47.72 236 PRO A O 1
ATOM 1782 N N . ALA A 1 237 ? 18.530 -28.935 -23.660 1.00 41.47 237 ALA A N 1
ATOM 1783 C CA . ALA A 1 237 ? 18.737 -30.080 -24.543 1.00 41.47 237 ALA A CA 1
ATOM 1784 C C . ALA A 1 237 ? 19.550 -29.664 -25.776 1.00 41.47 237 ALA A C 1
ATOM 1786 O O . ALA A 1 237 ? 19.392 -28.494 -26.209 1.00 41.47 237 ALA A O 1
#

Secondary structure (DSSP, 8-state):
-EEEEEEESS---HHHHHHHHHHHHTTTEEEEEEESS-SGGGHHHHHHTT-SEEEE--S--TTS-HHHHHHHHTS-HHHHHHHHHTT-HHHHHHHHH-SEEEESSHHHHHHHHHHHHH-TTSEEEESHHHHHHHHHHHHTT----S----TTTTHHHHHHHHTT--HHHHHHHT-HHHHHSHHHHHHHHHHHS-TT--HHHHHHHHHHHHHHHHHTT-HHHHHHHHHHHHTTSPPP-

Solvent-accessible surface area (backbone atoms only — not comparable to full-atom values): 12872 Å² total; per-residue (Å²): 129,47,32,34,36,39,29,25,50,58,82,69,66,58,70,67,48,40,64,50,45,52,62,42,44,78,68,54,32,46,41,33,42,40,26,41,35,73,52,79,84,45,40,67,65,51,56,76,42,69,53,78,39,76,45,72,41,55,73,60,53,82,95,48,55,72,68,57,45,56,51,37,73,77,41,53,72,20,56,33,49,30,70,38,38,74,79,40,65,64,61,57,51,52,50,63,66,22,45,31,35,27,11,68,40,80,46,17,44,51,35,39,55,55,43,36,71,78,22,62,75,25,45,74,34,73,35,67,70,59,42,52,54,50,51,52,34,50,72,70,68,56,72,68,74,68,65,80,78,68,65,75,75,59,26,69,68,47,58,76,63,58,80,77,59,53,70,71,55,50,50,59,72,27,28,39,79,40,30,56,32,75,63,46,37,48,56,53,42,46,66,38,55,33,81,91,58,57,54,70,60,32,54,53,50,24,46,43,45,23,52,14,13,44,74,36,72,34,55,73,56,19,52,50,36,42,50,51,31,49,79,68,41,76,80,84,129

Foldseek 3Di:
DAEEEEEEADDFPLVVVLVLLVLCVVLVYAYEYEYCDDCVVCVVSVVVSVHPYYYHFPVDCPVPDPVLNVVLVVAFQLVVSCSRHVPPPVCLVSLQRHQEYEYADPSPQSVQVVSCVVRQNHHYYYHRVVRSVSSVCVSVVVRDRPDPDDLQVVQPVLLVVQPDDDPVRLLNLLAQVLLLDPVSLVVLLSSLLHAPHALVSSQSSLVSNLVSNVSNVNNVSSVSSNVSNVVRHDPDD

Sequence (237 aa):
MTDVLFIATKRPPLGLFTDSLVKFRDRGAKVYLAGTFNTTAVAEELTLAELDGVHQLPRNLNKRSSAMRRKAKKSPAGMRVWMQSQRDRWLRQQARTAHVLVALDPGAVYTVWRLAQYNTTAEAHFGLAPALRAVDRIAGGTVRSATLPPVAAVAQDVRRSISGLPAAVMRTATARPVMRSTVGARLWRSAVTVPGMPGTVRASASRYVAEGMEEAGRISGAAIALSAAASKIPDPA

pLDDT: mean 75.08, std 18.49, range [35.81, 98.38]

Mean predicted aligned error: 13.87 Å

Radius of gyration: 18.41 Å; Cα contacts (8 Å, |Δi|>4): 329; chains: 1; bounding box: 47×53×39 Å

Nearest PDB structu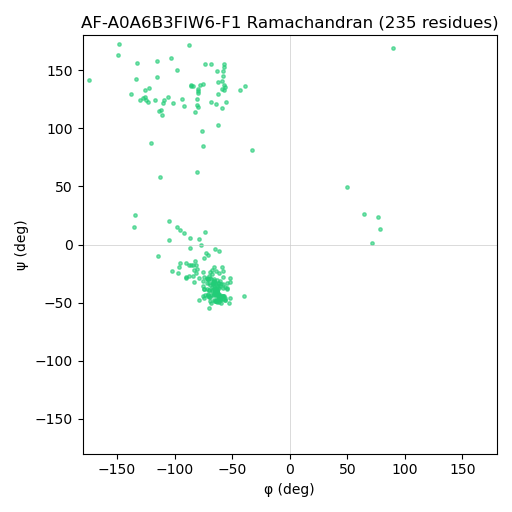res (foldseek):
  5vyr-assembly1_A  TM=5.646E-01  e=8.492E-01  Brucella melitensis bv. 1 str. 16M
  1k68-assembly1_B  TM=6.590E-01  e=1.832E+00  Tolypothrix sp. PCC 7601
  4muj-assembly1_B  TM=3.552E-01  e=3.339E-01  Mycobacterium tuberculosis
  8k7m-assembly1_A  TM=2.886E-01  e=1.928E-01  synthetic construct
  7e3s-assembly1_B  TM=3.741E-01  e=4.394E-01  Shewanella oneidensis MR-1